Protein AF-A0A484USU5-F1 (afdb_monomer_lite)

Foldseek 3Di:
DDDALQPLLLQLLVCVLVVNPVSNVVSVCSNCVSLVVVLVVCVVVVNDDPVVSVVSNLVVNVVSCVVSVVSNVVVVVVVVVVPPPPDDDDPDDPDDPVVVLVVVLVVLVVVLVVLVVVLVVVVVVVLVVLLVVLLAEAAPDDDPLLVVLLVQLVVLLVQLLVQLLQVQFQVVQDPPLDDRCAAQNLFAVPSNLLSVLSLQLSLLSLRSANVSSVVSSVVSVVSVVVSVVSVLVSCCSSPPPVSVVSPVNYHHHHTDPVRHDHDPDGGGDPVSSVVSNVVSSVSVVSNVSSVVSVVCVVVVVGHHPYHHD

pLDDT: mean 78.17, std 15.42, range [38.09, 97.88]

Sequence (309 aa):
MPRGGYALLCIYFAGRALRSPRLQRTGLFLGLGCGALFSFVRIAQGAHFLSQTLWSGTVLWAVAGLSFLPLVALSSKESDVDNSSSSLHPAGAGRMPAKQAYQALDSGWRRLASVQVLRRQAMWAMGILLVLASLFVGSQASGGMHQAVEMGGMTLIFTAILGRAWCTLYLGGHKGSQLMTQGPYSLSRNPLYVFSVIGAAGIGAQTGSLAVAVFMASLVLAVFARVVNEEEMLLAHAFPGAFDAYRNAVPRFVPRLSGWHSDAEVAVSLPALGRTLRDALPYLLALPVFELIEQLQFAGLLPVLLRLP

Secondary structure (DSSP, 8-state):
----SSTTHHHHHHHHHTT-HHHHHHHHHHHHHHHHHHHHHHHHTTS--HHHHHHHHHHHHHHHHHHHHHHHHHHHTTTSTTTTTS--------SS-HHHHHHHHHHHHHHHHHHHHHHHHHHHHHHHHHHHHHTTEEES--THHHHHHHHHHHHHHHHHHHHHHHHHHHHTTS-SSS---STHHHH-SSHHHHHHHHHHHHHHHTTT-HHHHHHHHHHHHHHHHHHHHHHHHHHHHHSTTHHHHHHHHS-SSS--GGG----SS----HHHHHHHHHHTHHHHHHHHHHHHHHHHHHTTSS---EEE-

Radius of gyration: 22.89 Å; chains: 1; bounding box: 52×46×63 Å

Structure (mmCIF, N/CA/C/O backbone):
data_AF-A0A484USU5-F1
#
_entry.id   AF-A0A484USU5-F1
#
loop_
_atom_site.group_PDB
_atom_site.id
_atom_site.type_symbol
_atom_site.label_atom_id
_atom_site.label_alt_id
_atom_site.label_comp_id
_atom_site.label_asym_id
_atom_site.label_entity_id
_atom_site.label_seq_id
_atom_site.pdbx_PDB_ins_code
_atom_site.Cartn_x
_atom_site.Cartn_y
_atom_site.Cartn_z
_atom_site.occupancy
_atom_site.B_iso_or_equiv
_atom_site.auth_seq_id
_atom_site.auth_comp_id
_atom_site.auth_asym_id
_atom_site.auth_atom_id
_atom_site.pdbx_PDB_model_num
ATOM 1 N N . MET A 1 1 ? 27.914 24.806 -9.720 1.00 45.47 1 MET A N 1
ATOM 2 C CA . MET A 1 1 ? 27.154 25.002 -8.457 1.00 45.47 1 MET A CA 1
ATOM 3 C C . MET A 1 1 ? 26.287 26.239 -8.659 1.00 45.47 1 MET A C 1
ATOM 5 O O . MET A 1 1 ? 26.845 27.196 -9.176 1.00 45.47 1 MET A O 1
ATOM 9 N N . PRO A 1 2 ? 24.952 26.184 -8.456 1.00 38.09 2 PRO A N 1
ATOM 10 C CA . PRO A 1 2 ? 24.324 25.973 -7.145 1.00 38.09 2 PRO A CA 1
ATOM 11 C C . PRO A 1 2 ? 23.215 24.895 -7.150 1.00 38.09 2 PRO A C 1
ATOM 13 O O . PRO A 1 2 ? 22.296 24.915 -7.964 1.00 38.09 2 PRO A O 1
ATOM 16 N N . ARG A 1 3 ? 23.308 23.936 -6.221 1.00 46.47 3 ARG A N 1
ATOM 17 C CA . ARG A 1 3 ? 22.292 22.905 -5.954 1.00 46.47 3 ARG A CA 1
ATOM 18 C C . ARG A 1 3 ? 21.472 23.347 -4.738 1.00 46.47 3 ARG A C 1
ATOM 20 O O . ARG A 1 3 ? 22.055 23.500 -3.672 1.00 46.47 3 ARG A O 1
ATOM 27 N N . GLY A 1 4 ? 20.151 23.484 -4.874 1.00 51.53 4 GLY A N 1
ATOM 28 C CA . GLY A 1 4 ? 19.242 23.300 -3.733 1.00 51.53 4 GLY A CA 1
ATOM 29 C C . GLY A 1 4 ? 18.216 24.400 -3.453 1.00 51.53 4 GLY A C 1
ATOM 30 O O . GLY A 1 4 ? 18.308 25.056 -2.425 1.00 51.53 4 GLY A O 1
ATOM 31 N N . GLY A 1 5 ? 17.152 24.496 -4.261 1.00 54.38 5 GLY A N 1
ATOM 32 C CA . GLY A 1 5 ? 15.902 25.147 -3.816 1.00 54.38 5 GLY A CA 1
ATOM 33 C C . GLY A 1 5 ? 15.206 24.370 -2.684 1.00 54.38 5 GLY A C 1
ATOM 34 O O . GLY A 1 5 ? 14.539 24.949 -1.833 1.00 54.38 5 GLY A O 1
ATOM 35 N N . TYR A 1 6 ? 15.442 23.057 -2.617 1.00 56.81 6 TYR A N 1
ATOM 36 C CA . TYR A 1 6 ? 14.886 22.162 -1.601 1.00 56.81 6 TYR A CA 1
ATOM 37 C C . TYR A 1 6 ? 15.734 22.055 -0.321 1.00 56.81 6 TYR A C 1
ATOM 39 O O . TYR A 1 6 ? 15.287 21.437 0.640 1.00 56.81 6 TYR A O 1
ATOM 47 N N . ALA A 1 7 ? 16.928 22.664 -0.258 1.00 58.12 7 ALA A N 1
ATOM 48 C CA . ALA A 1 7 ? 17.814 22.598 0.917 1.00 58.12 7 ALA A CA 1
ATOM 49 C C . ALA A 1 7 ? 17.147 23.129 2.201 1.00 58.12 7 ALA A C 1
ATOM 51 O O . ALA A 1 7 ? 17.444 22.679 3.306 1.00 58.12 7 ALA A O 1
ATOM 52 N N . LEU A 1 8 ? 16.173 24.027 2.048 1.00 61.22 8 LEU A N 1
ATOM 53 C CA . LEU A 1 8 ? 15.371 24.567 3.143 1.00 61.22 8 LEU A CA 1
ATOM 54 C C . LEU A 1 8 ? 14.434 23.524 3.784 1.00 61.22 8 LEU A C 1
ATOM 56 O O . LEU A 1 8 ? 14.018 23.713 4.924 1.00 61.22 8 LEU A O 1
ATOM 60 N N . LEU A 1 9 ? 14.174 22.377 3.135 1.00 62.50 9 LEU A N 1
ATOM 61 C CA . LEU A 1 9 ? 13.479 21.242 3.760 1.00 62.50 9 LEU A CA 1
ATOM 62 C C . LEU A 1 9 ? 14.263 20.661 4.948 1.00 62.50 9 LEU A C 1
ATOM 64 O O . LEU A 1 9 ? 13.660 20.072 5.842 1.00 62.50 9 LEU A O 1
ATOM 68 N N . CYS A 1 10 ? 15.580 20.878 5.038 1.00 62.25 10 CYS A N 1
ATOM 69 C CA . CYS A 1 10 ? 16.355 20.507 6.224 1.00 62.25 10 CYS A CA 1
ATOM 70 C C . CYS A 1 10 ? 15.886 21.263 7.482 1.00 62.25 10 CYS A C 1
ATOM 72 O O . CYS A 1 10 ? 15.924 20.711 8.581 1.00 62.25 10 CYS A O 1
ATOM 74 N N . ILE A 1 11 ? 15.358 22.485 7.330 1.00 63.75 11 ILE A N 1
ATOM 75 C CA . ILE A 1 11 ? 14.826 23.296 8.438 1.00 63.75 11 ILE A CA 1
ATOM 76 C C . ILE A 1 11 ? 13.542 22.673 9.003 1.00 63.75 11 ILE A C 1
ATOM 78 O O . ILE A 1 11 ? 13.316 22.719 10.211 1.00 63.75 11 ILE A O 1
ATOM 82 N N . TYR A 1 12 ? 12.732 22.013 8.165 1.00 71.31 12 TYR A N 1
ATOM 83 C CA . TYR A 1 12 ? 11.570 21.246 8.628 1.00 71.31 12 TYR A CA 1
ATOM 84 C C . TYR A 1 12 ? 11.983 20.110 9.575 1.00 71.31 12 TYR A C 1
ATOM 86 O O . TYR A 1 12 ? 11.386 19.940 10.642 1.00 71.31 12 TYR A O 1
ATOM 94 N N . PHE A 1 13 ? 13.018 19.346 9.212 1.00 63.50 13 PHE A N 1
ATOM 95 C CA . PHE A 1 13 ? 13.509 18.243 10.041 1.00 63.50 13 PHE A CA 1
ATOM 96 C C . PHE A 1 13 ? 14.226 18.734 11.302 1.00 63.50 13 PHE A C 1
ATOM 98 O O . PHE A 1 13 ? 14.001 18.172 12.373 1.00 63.50 13 PHE A O 1
ATOM 105 N N . ALA A 1 14 ? 14.981 19.832 11.215 1.00 65.56 14 ALA A N 1
ATOM 106 C CA . ALA A 1 14 ? 15.566 20.493 12.379 1.00 65.56 14 ALA A CA 1
ATOM 107 C C . ALA A 1 14 ? 14.487 21.020 13.347 1.00 65.56 14 ALA A C 1
ATOM 109 O O . ALA A 1 14 ? 14.568 20.796 14.552 1.00 65.56 14 ALA A O 1
ATOM 110 N N . GLY A 1 15 ? 13.416 21.637 12.835 1.00 63.03 15 GLY A N 1
ATOM 111 C CA . GLY A 1 15 ? 12.275 22.079 13.645 1.00 63.03 15 GLY A CA 1
ATOM 112 C C . GLY A 1 15 ? 11.528 20.923 14.316 1.00 63.03 15 GLY A C 1
ATOM 113 O O . GLY A 1 15 ? 11.092 21.045 15.461 1.00 63.03 15 GLY A O 1
ATOM 114 N N . ARG A 1 16 ? 11.439 19.774 13.634 1.00 63.38 16 ARG A N 1
ATOM 115 C CA . ARG A 1 16 ? 10.878 18.532 14.182 1.00 63.38 16 ARG A CA 1
ATOM 116 C C . ARG A 1 16 ? 11.766 17.923 15.277 1.00 63.38 16 ARG A C 1
ATOM 118 O O . ARG A 1 16 ? 11.224 17.414 16.254 1.00 63.38 16 ARG A O 1
ATOM 125 N N . ALA A 1 17 ? 13.091 17.999 15.142 1.00 61.75 17 ALA A N 1
ATOM 126 C CA . ALA A 1 17 ? 14.044 17.568 16.167 1.00 61.75 17 ALA A CA 1
ATOM 127 C C . ALA A 1 17 ? 14.022 18.478 17.411 1.00 61.75 17 ALA A C 1
ATOM 129 O O . ALA A 1 17 ? 14.071 17.990 18.534 1.00 61.75 17 ALA A O 1
ATOM 130 N N . LEU A 1 18 ? 13.861 19.790 17.218 1.00 64.69 18 LEU A N 1
ATOM 131 C CA . LEU A 1 18 ? 13.822 20.795 18.289 1.00 64.69 18 LEU A CA 1
ATOM 132 C C . LEU A 1 18 ? 12.427 20.978 18.924 1.00 64.69 18 LEU A C 1
ATOM 134 O O . LEU A 1 18 ? 12.231 21.903 19.708 1.00 64.69 18 LEU A O 1
ATOM 138 N N . ARG A 1 19 ? 11.437 20.140 18.569 1.00 61.25 19 ARG A N 1
ATOM 139 C CA . ARG A 1 19 ? 10.030 20.224 19.026 1.00 61.25 19 ARG A CA 1
ATOM 140 C C . ARG A 1 19 ? 9.396 21.623 18.865 1.00 61.25 19 ARG A C 1
ATOM 142 O O . ARG A 1 19 ? 8.478 21.975 19.601 1.00 61.25 19 ARG A O 1
ATOM 149 N N . SER A 1 20 ? 9.838 22.415 17.882 1.00 64.06 20 SER A N 1
ATOM 150 C CA . SER A 1 20 ? 9.318 23.767 17.635 1.00 64.06 20 SER A CA 1
ATOM 151 C C . SER A 1 20 ? 8.288 23.765 16.495 1.00 64.06 20 SER A C 1
ATOM 153 O O . SER A 1 20 ? 8.662 23.681 15.318 1.00 64.06 20 SER A O 1
ATOM 155 N N . PRO A 1 21 ? 6.979 23.898 16.793 1.00 64.81 21 PRO A N 1
ATOM 156 C CA . PRO A 1 21 ? 5.925 23.818 15.780 1.00 64.81 21 PRO A CA 1
ATOM 157 C C . PRO A 1 21 ? 5.942 25.000 14.804 1.00 64.81 21 PRO A C 1
ATOM 159 O O . PRO A 1 21 ? 5.515 24.857 13.658 1.00 64.81 21 PRO A O 1
ATOM 162 N N . ARG A 1 22 ? 6.459 26.163 15.228 1.00 69.38 22 ARG A N 1
ATOM 163 C CA . ARG A 1 22 ? 6.612 27.335 14.354 1.00 69.38 22 ARG A CA 1
ATOM 164 C C . ARG A 1 22 ? 7.678 27.087 13.291 1.00 69.38 22 ARG A C 1
ATOM 166 O O . ARG A 1 22 ? 7.389 27.284 12.118 1.00 69.38 22 ARG A O 1
ATOM 173 N N . LEU A 1 23 ? 8.843 26.572 13.692 1.00 62.72 23 LEU A N 1
ATOM 174 C CA . LEU A 1 23 ? 9.978 26.313 12.799 1.00 62.72 23 LEU A CA 1
ATOM 175 C C . LEU A 1 23 ? 9.697 25.171 11.810 1.00 62.72 23 LEU A C 1
ATOM 177 O O . LEU A 1 23 ? 10.107 25.216 10.653 1.00 62.72 23 LEU A O 1
ATOM 181 N N . GLN A 1 24 ? 8.932 24.170 12.253 1.00 67.31 24 GLN A N 1
ATOM 182 C CA . GLN A 1 24 ? 8.484 23.075 11.401 1.00 67.31 24 GLN A CA 1
ATOM 183 C C . GLN A 1 24 ? 7.537 23.570 10.297 1.00 67.31 24 GLN A C 1
ATOM 185 O O . GLN A 1 24 ? 7.703 23.218 9.132 1.00 67.31 24 GLN A O 1
ATOM 190 N N . ARG A 1 25 ? 6.550 24.405 10.643 1.00 65.81 25 ARG A N 1
ATOM 191 C CA . ARG A 1 25 ? 5.597 24.938 9.660 1.00 65.81 25 ARG A CA 1
ATOM 192 C C . ARG A 1 25 ? 6.286 25.897 8.691 1.00 65.81 25 ARG A C 1
ATOM 194 O O . ARG A 1 25 ? 6.135 25.724 7.486 1.00 65.81 25 ARG A O 1
ATOM 201 N N . THR A 1 26 ? 7.092 26.841 9.180 1.00 70.94 26 THR A N 1
ATOM 202 C CA . THR A 1 26 ? 7.803 27.785 8.303 1.00 70.94 26 THR A CA 1
ATOM 203 C C . THR A 1 26 ? 8.809 27.087 7.394 1.00 70.94 26 THR A C 1
ATOM 205 O O . THR A 1 26 ? 8.815 27.374 6.203 1.00 70.94 26 THR A O 1
ATOM 208 N N . GLY A 1 27 ? 9.586 26.118 7.893 1.00 67.81 27 GLY A N 1
ATOM 209 C CA . GLY A 1 27 ? 10.536 25.352 7.076 1.00 67.81 27 GLY A CA 1
ATOM 210 C C . GLY A 1 27 ? 9.873 24.516 5.975 1.00 67.81 27 GLY A C 1
ATOM 211 O O . GLY A 1 27 ? 10.405 24.422 4.871 1.00 67.81 27 GLY A O 1
ATOM 212 N N . LEU A 1 28 ? 8.685 23.955 6.237 1.00 75.25 28 LEU A N 1
ATOM 213 C CA . LEU A 1 28 ? 7.925 23.202 5.234 1.00 75.25 28 LEU A CA 1
ATOM 214 C C . LEU A 1 28 ? 7.386 24.112 4.126 1.00 75.25 28 LEU A C 1
ATOM 216 O O . LEU A 1 28 ? 7.572 23.817 2.948 1.00 75.25 28 LEU A O 1
ATOM 220 N N . PHE A 1 29 ? 6.735 25.217 4.504 1.00 75.44 29 PHE A N 1
ATOM 221 C CA . PHE A 1 29 ? 6.139 26.143 3.541 1.00 75.44 29 PHE A CA 1
ATOM 222 C C . PHE A 1 29 ? 7.203 26.881 2.720 1.00 75.44 29 PHE A C 1
ATOM 224 O O . PHE A 1 29 ? 7.055 26.982 1.506 1.00 75.44 29 PHE A O 1
ATOM 231 N N . LEU A 1 30 ? 8.305 27.318 3.340 1.00 71.75 30 LEU A N 1
ATOM 232 C CA . LEU A 1 30 ? 9.432 27.921 2.619 1.00 71.75 30 LEU A CA 1
ATOM 233 C C . LEU A 1 30 ? 10.149 26.905 1.726 1.00 71.75 30 LEU A C 1
ATOM 235 O O . LEU A 1 30 ? 10.447 27.218 0.579 1.00 71.75 30 LEU A O 1
ATOM 239 N N . GLY A 1 31 ? 10.393 25.682 2.206 1.00 67.81 31 GLY A N 1
ATOM 240 C CA . GLY A 1 31 ? 11.080 24.651 1.424 1.00 67.81 31 GLY A CA 1
ATOM 241 C C . GLY A 1 31 ? 10.289 24.191 0.201 1.00 67.81 31 GLY A C 1
ATOM 242 O O . GLY A 1 31 ? 10.851 24.081 -0.888 1.00 67.81 31 GLY A O 1
ATOM 243 N N . LEU A 1 32 ? 8.979 23.973 0.353 1.00 73.19 32 LEU A N 1
ATOM 244 C CA . LEU A 1 32 ? 8.103 23.631 -0.768 1.00 73.19 32 LEU A CA 1
ATOM 245 C C . LEU A 1 32 ? 7.875 24.827 -1.696 1.00 73.19 32 LEU A C 1
ATOM 247 O O . LEU A 1 32 ? 7.933 24.658 -2.909 1.00 73.19 32 LEU A O 1
ATOM 251 N N . GLY A 1 33 ? 7.673 26.029 -1.148 1.00 72.75 33 GLY A N 1
ATOM 252 C CA . GLY A 1 33 ? 7.451 27.248 -1.927 1.00 72.75 33 GLY A CA 1
ATOM 253 C C . GLY A 1 33 ? 8.664 27.641 -2.769 1.00 72.75 33 GLY A C 1
ATOM 254 O O . GLY A 1 33 ? 8.549 27.790 -3.983 1.00 72.75 33 GLY A O 1
ATOM 255 N N . CYS A 1 34 ? 9.849 27.740 -2.160 1.00 69.31 34 CYS A N 1
ATOM 256 C CA . CYS A 1 34 ? 11.086 28.049 -2.880 1.00 69.31 34 CYS A CA 1
ATOM 257 C C . CYS A 1 34 ? 11.486 26.919 -3.839 1.00 69.31 34 CYS A C 1
ATOM 259 O O . CYS A 1 34 ? 11.929 27.197 -4.952 1.00 69.31 34 CYS A O 1
ATOM 261 N N . GLY A 1 35 ? 11.290 25.654 -3.447 1.00 64.56 35 GLY A N 1
ATOM 262 C CA . GLY A 1 35 ? 11.531 24.496 -4.306 1.00 64.56 35 GLY A CA 1
ATOM 263 C C . GLY A 1 35 ? 10.636 24.485 -5.547 1.00 64.56 35 GLY A C 1
ATOM 264 O O . GLY A 1 35 ? 11.137 24.312 -6.656 1.00 64.56 35 GLY A O 1
ATOM 265 N N . ALA A 1 36 ? 9.335 24.739 -5.388 1.00 67.50 36 ALA A N 1
ATOM 266 C CA . ALA A 1 36 ? 8.379 24.814 -6.491 1.00 67.50 36 ALA A CA 1
ATOM 267 C C . ALA A 1 36 ? 8.628 26.031 -7.396 1.00 67.50 36 ALA A C 1
ATOM 269 O O . ALA A 1 36 ? 8.642 25.884 -8.615 1.00 67.50 36 ALA A O 1
ATOM 270 N N . LEU A 1 37 ? 8.899 27.207 -6.819 1.00 69.38 37 LEU A N 1
ATOM 271 C CA . LEU A 1 37 ? 9.186 28.430 -7.573 1.00 69.38 37 LEU A CA 1
ATOM 272 C C . LEU A 1 37 ? 10.464 28.290 -8.413 1.00 69.38 37 LEU A C 1
ATOM 274 O O . LEU A 1 37 ? 10.473 28.619 -9.596 1.00 69.38 37 LEU A O 1
ATOM 278 N N . PHE A 1 38 ? 11.534 27.748 -7.828 1.00 65.06 38 PHE A N 1
ATOM 279 C CA . PHE A 1 38 ? 12.790 27.524 -8.544 1.00 65.06 38 PHE A CA 1
ATOM 280 C C . PHE A 1 38 ? 12.634 26.456 -9.635 1.00 65.06 38 PHE A C 1
ATOM 282 O O . PHE A 1 38 ? 13.153 26.615 -10.739 1.00 65.06 38 PHE A O 1
ATOM 289 N N . SER A 1 39 ? 11.866 25.399 -9.354 1.00 58.16 39 SER A N 1
ATOM 290 C CA . SER A 1 39 ? 11.527 24.358 -10.332 1.00 58.16 39 SER A CA 1
ATOM 291 C C . SER A 1 39 ? 10.752 24.925 -11.518 1.00 58.16 39 SER A C 1
ATOM 293 O O . SER A 1 39 ? 11.103 24.658 -12.662 1.00 58.16 39 SER A O 1
ATOM 295 N N . PHE A 1 40 ? 9.762 25.777 -11.253 1.00 66.00 40 PHE A N 1
ATOM 296 C CA . PHE A 1 40 ? 8.974 26.450 -12.279 1.00 66.00 40 PHE A CA 1
ATOM 297 C C . PHE A 1 40 ? 9.837 27.348 -13.176 1.00 66.00 40 PHE A C 1
ATOM 299 O O . PHE A 1 40 ? 9.760 27.243 -14.396 1.00 66.00 40 PHE A O 1
ATOM 306 N N . VAL A 1 41 ? 10.728 28.161 -12.594 1.00 67.50 41 VAL A N 1
ATOM 307 C CA . VAL A 1 41 ? 11.652 29.023 -13.358 1.00 67.50 41 VAL A CA 1
ATOM 308 C C . VAL A 1 41 ? 12.581 28.199 -14.254 1.00 67.50 41 VAL A C 1
ATOM 310 O O . VAL A 1 41 ? 12.823 28.572 -15.400 1.00 67.50 41 VAL A O 1
ATOM 313 N N . ARG A 1 42 ? 13.079 27.051 -13.777 1.00 58.44 42 ARG A N 1
ATOM 314 C CA . ARG A 1 42 ? 13.970 26.190 -14.573 1.00 58.44 42 ARG A CA 1
ATOM 315 C C . ARG A 1 42 ? 13.245 25.440 -15.692 1.00 58.44 42 ARG A C 1
ATOM 317 O O . ARG A 1 42 ? 13.836 25.239 -16.751 1.00 58.44 42 ARG A O 1
ATOM 324 N N . ILE A 1 43 ? 11.987 25.059 -15.471 1.00 68.00 43 ILE A N 1
ATOM 325 C CA . ILE A 1 43 ? 11.121 24.462 -16.498 1.00 68.00 43 ILE A CA 1
ATOM 326 C C . ILE A 1 43 ? 10.766 25.512 -17.561 1.00 68.00 43 ILE A C 1
ATOM 328 O O . ILE A 1 43 ? 10.868 25.232 -18.751 1.00 68.00 43 ILE A O 1
ATOM 332 N N . ALA A 1 44 ? 10.446 26.745 -17.153 1.00 67.31 44 ALA A N 1
ATOM 333 C CA . ALA A 1 44 ? 10.141 27.854 -18.063 1.00 67.31 44 ALA A CA 1
ATOM 334 C C . ALA A 1 44 ? 11.338 28.271 -18.944 1.00 67.31 44 ALA A C 1
ATOM 336 O O . ALA A 1 44 ? 11.149 28.780 -20.042 1.00 67.31 44 ALA A O 1
ATOM 337 N N . GLN A 1 45 ? 12.569 28.016 -18.491 1.00 65.12 45 GLN A N 1
ATOM 338 C CA . GLN A 1 45 ? 13.801 28.212 -19.268 1.00 65.12 45 GLN A CA 1
ATOM 339 C C . GLN A 1 45 ? 14.123 27.039 -20.216 1.00 65.12 45 GLN A C 1
ATOM 341 O O . GLN A 1 45 ? 15.174 27.049 -20.853 1.00 65.12 45 GLN A O 1
ATOM 346 N N . GLY A 1 46 ? 13.273 26.006 -20.281 1.00 63.53 46 GLY A N 1
ATOM 347 C CA . GLY A 1 46 ? 13.488 24.810 -21.105 1.00 63.53 46 GLY A CA 1
ATOM 348 C C . GLY A 1 46 ? 14.644 23.917 -20.639 1.00 63.53 46 GLY A C 1
ATOM 349 O O . GLY A 1 46 ? 15.056 23.016 -21.362 1.00 63.53 46 GLY A O 1
ATOM 350 N N . ALA A 1 47 ? 15.190 24.158 -19.442 1.00 49.22 47 ALA A N 1
ATOM 351 C CA . ALA A 1 47 ? 16.420 23.519 -18.978 1.00 49.22 47 ALA A CA 1
ATOM 352 C C . ALA A 1 47 ? 16.194 22.173 -18.267 1.00 49.22 47 ALA A C 1
ATOM 354 O O . ALA A 1 47 ? 17.158 21.441 -18.053 1.00 49.22 47 ALA A O 1
ATOM 355 N N . HIS A 1 48 ? 14.958 21.856 -17.861 1.00 55.38 48 HIS A N 1
ATOM 356 C CA . HIS A 1 48 ? 14.630 20.638 -17.114 1.00 55.38 48 HIS A CA 1
ATOM 357 C C . HIS A 1 48 ? 13.181 20.187 -17.334 1.00 55.38 48 HIS A C 1
ATOM 359 O O . HIS A 1 48 ? 12.270 21.011 -17.391 1.00 55.38 48 HIS A O 1
ATOM 365 N N . PHE A 1 49 ? 12.967 18.870 -17.369 1.00 68.06 49 PHE A N 1
ATOM 366 C CA . PHE A 1 49 ? 11.635 18.258 -17.345 1.00 68.06 49 PHE A CA 1
ATOM 367 C C . PHE A 1 49 ? 11.075 18.201 -15.912 1.00 68.06 49 PHE A C 1
ATOM 369 O O . PHE A 1 49 ? 11.830 18.072 -14.943 1.00 68.06 49 PHE A O 1
ATOM 376 N N . LEU A 1 50 ? 9.744 18.245 -15.774 1.00 56.41 50 LEU A N 1
ATOM 377 C CA . LEU A 1 50 ? 9.036 18.191 -14.482 1.00 56.41 50 LEU A CA 1
ATOM 378 C C . LEU A 1 50 ? 9.413 16.949 -13.650 1.00 56.41 50 LEU A C 1
ATOM 380 O O . LEU A 1 50 ? 9.552 17.025 -12.429 1.00 56.41 50 LEU A O 1
ATOM 384 N N . SER A 1 51 ? 9.648 15.816 -14.318 1.00 57.00 51 SER A N 1
ATOM 385 C CA . SER A 1 51 ? 10.083 14.561 -13.694 1.00 57.00 51 SER A CA 1
ATOM 386 C C . SER A 1 51 ? 11.428 14.700 -12.971 1.00 57.00 51 SER A C 1
ATOM 388 O O . SER A 1 51 ? 11.579 14.230 -11.844 1.00 57.00 51 SER A O 1
ATOM 390 N N . GLN A 1 52 ? 12.385 15.427 -13.554 1.00 54.44 52 GLN A N 1
ATOM 391 C CA . GLN A 1 52 ? 13.711 15.642 -12.964 1.00 54.44 52 GLN A CA 1
ATOM 392 C C . GLN A 1 52 ? 13.650 16.522 -11.708 1.00 54.44 52 GLN A C 1
ATOM 394 O O . GLN A 1 52 ? 14.437 16.346 -10.774 1.00 54.44 52 GLN A O 1
ATOM 399 N N . THR A 1 53 ? 12.703 17.460 -11.652 1.00 63.00 53 THR A N 1
ATOM 400 C CA . THR A 1 53 ? 12.533 18.347 -10.494 1.00 63.00 53 THR A CA 1
ATOM 401 C C . THR A 1 53 ? 11.845 17.635 -9.336 1.00 63.00 53 THR A C 1
ATOM 403 O O . THR A 1 53 ? 12.327 17.723 -8.203 1.00 63.00 53 THR A O 1
ATOM 406 N N . LEU A 1 54 ? 10.825 16.823 -9.623 1.00 62.78 54 LEU A N 1
ATOM 407 C CA . LEU A 1 54 ? 10.204 15.933 -8.638 1.00 62.78 54 LEU A CA 1
ATOM 408 C C . LEU A 1 54 ? 11.209 14.913 -8.078 1.00 62.78 54 LEU A C 1
ATOM 410 O O . LEU A 1 54 ? 11.270 14.721 -6.863 1.00 62.78 54 LEU A O 1
ATOM 414 N N . TRP A 1 55 ? 12.065 14.337 -8.930 1.00 57.97 55 TRP A N 1
ATOM 415 C CA . TRP A 1 55 ? 13.129 13.413 -8.519 1.00 57.97 55 TRP A CA 1
ATOM 416 C C . TRP A 1 55 ? 14.110 14.050 -7.527 1.00 57.97 55 TRP A C 1
ATOM 418 O O . TRP A 1 55 ? 14.396 13.483 -6.471 1.00 57.97 55 TRP A O 1
ATOM 428 N N . SER A 1 56 ? 14.562 15.276 -7.808 1.00 63.09 56 SER A N 1
ATOM 429 C CA . SER A 1 56 ? 15.486 15.998 -6.924 1.00 63.09 56 SER A CA 1
ATOM 430 C C . SER A 1 56 ? 14.884 16.319 -5.547 1.00 63.09 56 SER A C 1
ATOM 432 O O . SER A 1 56 ? 15.586 16.245 -4.534 1.00 63.09 56 SER A O 1
ATOM 434 N N . GLY A 1 57 ? 13.580 16.614 -5.492 1.00 63.69 57 GLY A N 1
ATOM 435 C CA . GLY A 1 57 ? 12.850 16.849 -4.247 1.00 63.69 57 GLY A CA 1
ATOM 436 C C . GLY A 1 57 ? 12.697 15.575 -3.413 1.00 63.69 57 GLY A C 1
ATOM 437 O O . GLY A 1 57 ? 12.968 15.593 -2.211 1.00 63.69 57 GLY A O 1
ATOM 438 N N . THR A 1 58 ? 12.338 14.456 -4.049 1.00 66.56 58 THR A N 1
ATOM 439 C CA . THR A 1 58 ? 12.173 13.159 -3.375 1.00 66.56 58 THR A CA 1
ATOM 440 C C . THR A 1 58 ? 13.490 12.646 -2.792 1.00 66.56 58 THR A C 1
ATOM 442 O O . THR A 1 58 ? 13.519 12.223 -1.636 1.00 66.56 58 THR A O 1
ATOM 445 N N . VAL A 1 59 ? 14.596 12.734 -3.541 1.00 68.81 59 VAL A N 1
ATOM 446 C CA . VAL A 1 59 ? 15.925 12.300 -3.070 1.00 68.81 59 VAL A CA 1
ATOM 447 C C . VAL A 1 59 ? 16.370 13.111 -1.853 1.00 68.81 59 VAL A C 1
ATOM 449 O O . VAL A 1 59 ? 16.793 12.538 -0.848 1.00 68.81 59 VAL A O 1
ATOM 452 N N . LEU A 1 60 ? 16.229 14.439 -1.894 1.00 68.31 60 LEU A N 1
ATOM 453 C CA . LEU A 1 60 ? 16.635 15.286 -0.773 1.00 68.31 60 LEU A CA 1
ATOM 454 C C . LEU A 1 60 ? 15.761 15.053 0.468 1.00 68.31 60 LEU A C 1
ATOM 456 O O . LEU A 1 60 ? 16.260 15.066 1.594 1.00 68.31 60 LEU A O 1
ATOM 460 N N . TRP A 1 61 ? 14.469 14.789 0.269 1.00 67.31 61 TRP A N 1
ATOM 461 C CA . TRP A 1 61 ? 13.546 14.469 1.352 1.00 67.31 61 TRP A CA 1
ATOM 462 C C . TRP A 1 61 ? 13.858 13.119 2.010 1.00 67.31 61 TRP A C 1
ATOM 464 O O . TRP A 1 61 ? 13.838 13.022 3.239 1.00 67.31 61 TRP A O 1
ATOM 474 N N . ALA A 1 62 ? 14.207 12.102 1.217 1.00 65.38 62 ALA A N 1
ATOM 475 C CA . ALA A 1 62 ? 14.605 10.786 1.710 1.00 65.38 62 ALA A CA 1
ATOM 476 C C . ALA A 1 62 ? 15.921 10.843 2.501 1.00 65.38 62 ALA A C 1
ATOM 478 O O . ALA A 1 62 ? 15.994 10.308 3.608 1.00 65.38 62 ALA A O 1
ATOM 479 N N . VAL A 1 63 ? 16.932 11.549 1.980 1.00 70.62 63 VAL A N 1
ATOM 480 C CA . VAL A 1 63 ? 18.228 11.725 2.657 1.00 70.62 63 VAL A CA 1
ATOM 481 C C . VAL A 1 63 ? 18.050 12.480 3.976 1.00 70.62 63 VAL A C 1
ATOM 483 O O . VAL A 1 63 ? 18.497 12.002 5.016 1.00 70.62 63 VAL A O 1
ATOM 486 N N . ALA A 1 64 ? 17.321 13.601 3.976 1.00 63.88 64 ALA A N 1
ATOM 487 C CA . ALA A 1 64 ? 17.050 14.350 5.201 1.00 63.88 64 ALA A CA 1
ATOM 488 C C . ALA A 1 64 ? 16.209 13.534 6.207 1.00 63.88 64 ALA A C 1
ATOM 490 O O . ALA A 1 64 ? 16.496 13.533 7.401 1.00 63.88 64 ALA A O 1
ATOM 491 N N . GLY A 1 65 ? 15.212 12.774 5.749 1.00 62.47 65 GLY A N 1
ATOM 492 C CA . GLY A 1 65 ? 14.423 11.893 6.614 1.00 62.47 65 GLY A CA 1
ATOM 493 C C . GLY A 1 65 ? 15.260 10.806 7.298 1.00 62.47 65 GLY A C 1
ATOM 494 O O . GLY A 1 65 ? 15.072 10.550 8.489 1.00 62.47 65 GLY A O 1
ATOM 495 N N . LEU A 1 66 ? 16.212 10.211 6.573 1.00 71.25 66 LEU A N 1
ATOM 496 C CA . LEU A 1 66 ? 17.127 9.187 7.086 1.00 71.25 66 LEU A CA 1
ATOM 497 C C . LEU A 1 66 ? 18.138 9.747 8.091 1.00 71.25 66 LEU A C 1
ATOM 499 O O . LEU A 1 66 ? 18.365 9.125 9.127 1.00 71.25 66 LEU A O 1
ATOM 503 N N . SER A 1 67 ? 18.690 10.937 7.852 1.00 69.31 67 SER A N 1
ATOM 504 C CA . SER A 1 67 ? 19.664 11.551 8.766 1.00 69.31 67 SER A CA 1
ATOM 505 C C . SER A 1 67 ? 19.065 11.949 10.123 1.00 69.31 67 SER A C 1
ATOM 507 O O . SER A 1 67 ? 19.766 11.924 11.131 1.00 69.31 67 SER A O 1
ATOM 509 N N . PHE A 1 68 ? 17.771 12.285 10.178 1.00 58.03 68 PHE A N 1
ATOM 510 C CA . PHE A 1 68 ? 17.097 12.720 11.412 1.00 58.03 68 PHE A CA 1
ATOM 511 C C . PHE A 1 68 ? 16.283 11.615 12.117 1.00 58.03 68 PHE A C 1
ATOM 513 O O . PHE A 1 68 ? 15.806 11.818 13.237 1.00 58.03 68 PHE A O 1
ATOM 520 N N . LEU A 1 69 ? 16.145 10.433 11.505 1.00 66.25 69 LEU A N 1
ATOM 521 C CA . LEU A 1 69 ? 15.483 9.250 12.076 1.00 66.25 69 LEU A CA 1
ATOM 522 C C . LEU A 1 69 ? 16.004 8.829 13.470 1.00 66.25 69 LEU A C 1
ATOM 524 O O . LEU A 1 69 ? 15.164 8.618 14.352 1.00 66.25 69 LEU A O 1
ATOM 528 N N . PRO A 1 70 ? 17.327 8.756 13.734 1.00 56.09 70 PRO A N 1
ATOM 529 C CA . PRO A 1 70 ? 17.828 8.366 15.056 1.00 56.09 70 PRO A CA 1
ATOM 530 C C . PRO A 1 70 ? 17.517 9.404 16.147 1.00 56.09 70 PRO A C 1
ATOM 532 O O . PRO A 1 70 ? 17.250 9.033 17.288 1.00 56.09 70 PRO A O 1
ATOM 535 N N . LEU A 1 71 ? 17.450 10.693 15.798 1.00 52.53 71 LEU A N 1
ATOM 536 C CA . LEU A 1 71 ? 17.146 11.772 16.747 1.00 52.53 71 LEU A CA 1
ATOM 537 C C . LEU A 1 71 ? 15.667 11.786 17.174 1.00 52.53 71 LEU A C 1
ATOM 539 O O . LEU A 1 71 ? 15.339 12.131 18.306 1.00 52.53 71 LEU A O 1
ATOM 543 N N . VAL A 1 72 ? 14.763 11.382 16.278 1.00 56.06 72 VAL A N 1
ATOM 544 C CA . VAL A 1 72 ? 13.318 11.314 16.555 1.00 56.06 72 VAL A CA 1
ATOM 545 C C . VAL A 1 72 ? 12.949 10.035 17.317 1.00 56.06 72 VAL A C 1
ATOM 547 O O . VAL A 1 72 ? 12.043 10.070 18.147 1.00 56.06 72 VAL A O 1
ATOM 550 N N . ALA A 1 73 ? 13.652 8.925 17.071 1.00 55.88 73 ALA A N 1
ATOM 551 C CA . ALA A 1 73 ? 13.378 7.629 17.698 1.00 55.88 73 ALA A CA 1
ATOM 552 C C . ALA A 1 73 ? 13.773 7.562 19.186 1.00 55.88 73 ALA A C 1
ATOM 554 O O . ALA A 1 73 ? 13.131 6.856 19.962 1.00 55.88 73 ALA A O 1
ATOM 555 N N . LEU A 1 74 ? 14.792 8.319 19.605 1.00 51.03 74 LEU A N 1
ATOM 556 C CA . LEU A 1 74 ? 15.202 8.386 21.013 1.00 51.03 74 LEU A CA 1
ATOM 557 C C . LEU A 1 74 ? 14.216 9.194 21.872 1.00 51.03 74 LEU A C 1
ATOM 559 O O . LEU A 1 74 ? 14.039 8.902 23.047 1.00 51.03 74 LEU A O 1
ATOM 563 N N . SER A 1 75 ? 13.502 10.148 21.270 1.00 45.12 75 SER A N 1
ATOM 564 C CA . SER A 1 75 ? 12.592 11.060 21.975 1.00 45.12 75 SER A CA 1
ATOM 565 C C . SER A 1 75 ? 11.205 10.465 22.277 1.00 45.12 75 SER A C 1
ATOM 567 O O . SER A 1 75 ? 10.481 11.004 23.110 1.00 45.12 75 SER A O 1
ATOM 569 N N . SER A 1 76 ? 10.815 9.371 21.606 1.00 45.72 76 SER A N 1
ATOM 570 C CA . SER A 1 76 ? 9.530 8.680 21.824 1.00 45.72 76 SER A CA 1
ATOM 571 C C . SER A 1 76 ? 9.587 7.589 22.893 1.00 45.72 76 SER A C 1
ATOM 573 O O . SER A 1 76 ? 8.549 7.192 23.412 1.00 45.72 76 SER A O 1
ATOM 575 N N . LYS A 1 77 ? 10.786 7.096 23.226 1.00 41.84 77 LYS A N 1
ATOM 576 C CA . LYS A 1 77 ? 10.957 6.007 24.199 1.00 41.84 77 LYS A CA 1
ATOM 577 C C . LYS A 1 77 ? 10.703 6.459 25.643 1.00 41.84 77 LYS A C 1
ATOM 579 O O . LYS A 1 77 ? 10.369 5.637 26.482 1.00 41.84 77 LYS A O 1
ATOM 584 N N . GLU A 1 78 ? 10.815 7.757 25.908 1.00 43.62 78 GLU A N 1
ATOM 585 C CA . GLU A 1 78 ? 10.665 8.342 27.246 1.00 43.62 78 GLU A CA 1
ATOM 586 C C . GLU A 1 78 ? 9.196 8.642 27.600 1.00 43.62 78 GLU A C 1
ATOM 588 O O . GLU A 1 78 ? 8.832 8.645 28.766 1.00 43.62 78 GLU A O 1
ATOM 593 N N . SER A 1 79 ? 8.317 8.801 26.601 1.00 41.44 79 SER A N 1
ATOM 594 C CA . SER A 1 79 ? 6.883 9.071 26.809 1.00 41.44 79 SER A CA 1
ATOM 595 C C . SER A 1 79 ? 6.002 7.823 26.945 1.00 41.44 79 SER A C 1
ATOM 597 O O . SER A 1 79 ? 4.893 7.923 27.461 1.00 41.44 79 SER A O 1
ATOM 599 N N . ASP A 1 80 ? 6.461 6.659 26.469 1.00 42.84 80 ASP A N 1
ATOM 600 C CA . ASP A 1 80 ? 5.688 5.403 26.532 1.00 42.84 80 ASP A CA 1
ATOM 601 C C . ASP A 1 80 ? 5.857 4.654 27.867 1.00 42.84 80 ASP A C 1
ATOM 603 O O . ASP A 1 80 ? 5.012 3.829 28.208 1.00 42.84 80 ASP A O 1
ATOM 607 N N . VAL A 1 81 ? 6.902 4.955 28.649 1.00 45.75 81 VAL A N 1
ATOM 608 C CA . VAL A 1 81 ? 7.143 4.319 29.960 1.00 45.75 81 VAL A CA 1
ATOM 609 C C . VAL A 1 81 ? 6.195 4.861 31.043 1.00 45.75 81 VAL A C 1
ATOM 611 O O . VAL A 1 81 ? 5.796 4.108 31.929 1.00 45.75 81 VAL A O 1
ATOM 614 N N . ASP A 1 82 ? 5.739 6.113 30.928 1.00 41.94 82 ASP A N 1
ATOM 615 C CA . ASP A 1 82 ? 4.826 6.734 31.904 1.00 41.94 82 ASP A CA 1
ATOM 616 C C . ASP A 1 82 ? 3.338 6.388 31.691 1.00 41.94 82 ASP A C 1
ATOM 618 O O . ASP A 1 82 ? 2.534 6.519 32.612 1.00 41.94 82 ASP A O 1
ATOM 622 N N . ASN A 1 83 ? 2.937 5.924 30.500 1.00 41.00 83 ASN A N 1
ATOM 623 C CA . ASN A 1 83 ? 1.519 5.743 30.147 1.00 41.00 83 ASN A CA 1
ATOM 624 C C . ASN A 1 83 ? 1.021 4.284 30.254 1.00 41.00 83 ASN A C 1
ATOM 626 O O . ASN A 1 83 ? -0.181 4.024 30.186 1.00 41.00 83 ASN A O 1
ATOM 630 N N . SER A 1 84 ? 1.920 3.309 30.432 1.00 41.69 84 SER A N 1
ATOM 631 C CA . SER A 1 84 ? 1.567 1.881 30.515 1.00 41.69 84 SER A CA 1
ATOM 632 C C . SER A 1 84 ? 1.059 1.420 31.889 1.00 41.69 84 SER A C 1
ATOM 634 O O . SER A 1 84 ? 0.628 0.278 32.024 1.00 41.69 84 SER A O 1
ATOM 636 N N . SER A 1 85 ? 1.095 2.274 32.915 1.00 41.66 85 SER A N 1
ATOM 637 C CA . SER A 1 85 ? 0.761 1.910 34.301 1.00 41.66 85 SER A CA 1
ATOM 638 C C . SER A 1 85 ? -0.700 2.164 34.709 1.00 41.66 85 SER A C 1
ATOM 640 O O . SER A 1 85 ? -1.086 1.752 35.800 1.00 41.66 85 SER A O 1
ATOM 642 N N . SER A 1 86 ? -1.540 2.796 33.873 1.00 41.31 86 SER A N 1
ATOM 643 C CA . SER A 1 86 ? -2.810 3.388 34.346 1.00 41.31 86 SER A CA 1
ATOM 644 C C . SER A 1 86 ? -4.125 2.907 33.701 1.00 41.31 86 SER A C 1
ATOM 646 O O . SER A 1 86 ? -5.176 3.419 34.079 1.00 41.31 86 SER A O 1
ATOM 648 N N . SER A 1 87 ? -4.150 1.948 32.760 1.00 42.41 87 SER A N 1
ATOM 649 C CA . SER A 1 87 ? -5.373 1.731 31.947 1.00 42.41 87 SER A CA 1
ATOM 650 C C . SER A 1 87 ? -5.785 0.288 31.601 1.00 42.41 87 SER A C 1
ATOM 652 O O . SER A 1 87 ? -6.194 0.021 30.473 1.00 42.41 87 SER A O 1
ATOM 654 N N . LEU A 1 88 ? -5.805 -0.647 32.563 1.00 41.91 88 LEU A N 1
ATOM 655 C CA . LEU A 1 88 ? -6.531 -1.920 32.383 1.00 41.91 88 LEU A CA 1
ATOM 656 C C . LEU A 1 88 ? -7.404 -2.300 33.594 1.00 41.91 88 LEU A C 1
ATOM 658 O O . LEU A 1 88 ? -6.983 -3.043 34.475 1.00 41.91 88 LEU A O 1
ATOM 662 N N . HIS A 1 89 ? -8.668 -1.866 33.574 1.00 40.06 89 HIS A N 1
ATOM 663 C CA . HIS A 1 89 ? -9.766 -2.537 34.280 1.00 40.06 89 HIS A CA 1
ATOM 664 C C . HIS A 1 89 ? -10.770 -3.068 33.243 1.00 40.06 89 HIS A C 1
ATOM 666 O O . HIS A 1 89 ? -11.365 -2.265 32.522 1.00 40.06 89 HIS A O 1
ATOM 672 N N . PRO A 1 90 ? -10.980 -4.393 33.131 1.00 44.84 90 PRO A N 1
ATOM 673 C CA . PRO A 1 90 ? -11.985 -4.945 32.236 1.00 44.84 90 PRO A CA 1
ATOM 674 C C . PRO A 1 90 ? -13.365 -4.896 32.904 1.00 44.84 90 PRO A C 1
ATOM 676 O O . PRO A 1 90 ? -13.600 -5.527 33.935 1.00 44.84 90 PRO A O 1
ATOM 679 N N . ALA A 1 91 ? -14.287 -4.151 32.298 1.00 45.03 91 ALA A N 1
ATOM 680 C CA . ALA A 1 91 ? -15.705 -4.222 32.617 1.00 45.03 91 ALA A CA 1
ATOM 681 C C . ALA A 1 91 ? -16.310 -5.487 31.979 1.00 45.03 91 ALA A C 1
ATOM 683 O O . ALA A 1 91 ? -16.221 -5.673 30.770 1.00 45.03 91 ALA A O 1
ATOM 684 N N . GLY A 1 92 ? -16.939 -6.336 32.799 1.00 52.38 92 GLY A N 1
ATOM 685 C CA . GLY A 1 92 ? -17.871 -7.373 32.341 1.00 52.38 92 GLY A CA 1
ATOM 686 C C . GLY A 1 92 ? -17.256 -8.702 31.887 1.00 52.38 92 GLY A C 1
ATOM 687 O O . GLY A 1 92 ? -17.355 -9.060 30.720 1.00 52.38 92 GLY A O 1
ATOM 688 N N . ALA A 1 93 ? -16.704 -9.492 32.815 1.00 47.97 93 ALA A N 1
ATOM 689 C CA . ALA A 1 93 ? -16.351 -10.895 32.569 1.00 47.97 93 ALA A CA 1
ATOM 690 C C . ALA A 1 93 ? -17.360 -11.835 33.253 1.00 47.97 93 ALA A C 1
ATOM 692 O O . ALA A 1 93 ? -17.188 -12.246 34.399 1.00 47.97 93 ALA A O 1
ATOM 693 N N . GLY A 1 94 ? -18.434 -12.174 32.541 1.00 46.75 94 GLY A N 1
ATOM 694 C CA . GLY A 1 94 ? -19.326 -13.268 32.915 1.00 46.75 94 GLY A CA 1
ATOM 695 C C . GLY A 1 94 ? -18.787 -14.608 32.404 1.00 46.75 94 GLY A C 1
ATOM 696 O O . GLY A 1 94 ? -18.668 -14.795 31.199 1.00 46.75 94 GLY A O 1
ATOM 697 N N . ARG A 1 95 ? -18.534 -15.542 33.335 1.00 51.75 95 ARG A N 1
ATOM 698 C CA . ARG A 1 95 ? -18.310 -17.004 33.173 1.00 51.75 95 ARG A CA 1
ATOM 699 C C . ARG A 1 95 ? -16.918 -17.572 32.838 1.00 51.75 95 ARG A C 1
ATOM 701 O O . ARG A 1 95 ? -16.792 -18.792 32.847 1.00 51.75 95 ARG A O 1
ATOM 708 N N . MET A 1 96 ? -15.855 -16.779 32.706 1.00 50.84 96 MET A N 1
ATOM 709 C CA . MET A 1 96 ? -14.470 -17.284 32.835 1.00 50.84 96 MET A CA 1
ATOM 710 C C . MET A 1 96 ? -13.781 -16.618 34.029 1.00 50.84 96 MET A C 1
ATOM 712 O O . MET A 1 96 ? -14.011 -15.426 34.247 1.00 50.84 96 MET A O 1
ATOM 716 N N . PRO A 1 97 ? -12.937 -17.322 34.813 1.00 61.09 97 PRO A N 1
ATOM 717 C CA . PRO A 1 97 ? -12.167 -16.661 35.860 1.00 61.09 97 PRO A CA 1
ATOM 718 C C . PRO A 1 97 ? -11.314 -15.574 35.197 1.00 61.09 97 PRO A C 1
ATOM 720 O O . PRO A 1 97 ? -10.496 -15.872 34.328 1.00 61.09 97 PRO A O 1
ATOM 723 N N . ALA A 1 98 ? -11.530 -14.310 35.579 1.00 67.00 98 ALA A N 1
ATOM 724 C CA . ALA A 1 98 ? -11.021 -13.118 34.884 1.00 67.00 98 ALA A CA 1
ATOM 725 C C . ALA A 1 98 ? -9.512 -13.170 34.562 1.00 67.00 98 ALA A C 1
ATOM 727 O O . ALA A 1 98 ? -9.059 -12.641 33.549 1.00 67.00 98 ALA A O 1
ATOM 728 N N . LYS A 1 99 ? -8.740 -13.886 35.387 1.00 72.50 99 LYS A N 1
ATOM 729 C CA . LYS A 1 99 ? -7.310 -14.145 35.194 1.00 72.50 99 LYS A CA 1
ATOM 730 C C . LYS A 1 99 ? -6.997 -14.955 33.925 1.00 72.50 99 LYS A C 1
ATOM 732 O O . LYS A 1 99 ? -6.042 -14.625 33.232 1.00 72.50 99 LYS A O 1
ATOM 737 N N . GLN A 1 100 ? -7.789 -15.979 33.600 1.00 72.19 100 GLN A N 1
ATOM 738 C CA . GLN A 1 100 ? -7.598 -16.800 32.395 1.00 72.19 100 GLN A CA 1
ATOM 739 C C . GLN A 1 100 ? -7.944 -16.021 31.121 1.00 72.19 100 GLN A C 1
ATOM 741 O O . GLN A 1 100 ? -7.198 -16.089 30.148 1.00 72.19 100 GLN A O 1
ATOM 746 N N . ALA A 1 101 ? -9.020 -15.227 31.146 1.00 69.69 101 ALA A N 1
ATOM 747 C CA . ALA A 1 101 ? -9.394 -14.363 30.025 1.00 69.69 101 ALA A CA 1
ATOM 748 C C . ALA A 1 101 ? -8.304 -13.315 29.734 1.00 69.69 101 ALA A C 1
ATOM 750 O O . ALA A 1 101 ? -7.903 -13.133 28.585 1.00 69.69 101 ALA A O 1
ATOM 751 N N . TYR A 1 102 ? -7.750 -12.694 30.781 1.00 75.38 102 TYR A N 1
ATOM 752 C CA . TYR A 1 102 ? -6.625 -11.768 30.653 1.00 75.38 102 TYR A CA 1
ATOM 753 C C . TYR A 1 102 ? -5.373 -12.443 30.069 1.00 75.38 102 TYR A C 1
ATOM 755 O O . TYR A 1 102 ? -4.764 -11.922 29.138 1.00 75.38 102 TYR A O 1
ATOM 763 N N . GLN A 1 103 ? -5.004 -13.626 30.573 1.00 77.88 103 GLN A N 1
ATOM 764 C CA . GLN A 1 103 ? -3.851 -14.386 30.074 1.00 77.88 103 GLN A CA 1
ATOM 765 C C . GLN A 1 103 ? -4.017 -14.812 28.609 1.00 77.88 103 GLN A C 1
ATOM 767 O O . GLN A 1 103 ? -3.054 -14.756 27.839 1.00 77.88 103 GLN A O 1
ATOM 772 N N . ALA A 1 104 ? -5.229 -15.205 28.207 1.00 76.50 104 ALA A N 1
ATOM 773 C CA . ALA A 1 104 ? -5.543 -15.539 26.823 1.00 76.50 104 ALA A CA 1
ATOM 774 C C . ALA A 1 104 ? -5.349 -14.323 25.904 1.00 76.50 104 ALA A C 1
ATOM 776 O O . ALA A 1 104 ? -4.630 -14.434 24.907 1.00 76.50 104 ALA A O 1
ATOM 777 N N . LEU A 1 105 ? -5.887 -13.157 26.281 1.00 80.12 105 LEU A N 1
ATOM 778 C CA . LEU A 1 105 ? -5.718 -11.906 25.536 1.00 80.12 105 LEU A CA 1
ATOM 779 C C . LEU A 1 105 ? -4.247 -11.481 25.454 1.00 80.12 105 LEU A C 1
ATOM 781 O O . LEU A 1 105 ? -3.764 -11.202 24.362 1.00 80.12 105 LEU A O 1
ATOM 785 N N . ASP A 1 106 ? -3.507 -11.500 26.564 1.00 82.88 106 ASP A N 1
ATOM 786 C CA . ASP A 1 106 ? -2.076 -11.156 26.609 1.00 82.88 106 ASP A CA 1
ATOM 787 C C . ASP A 1 106 ? -1.236 -12.081 25.705 1.00 82.88 106 ASP A C 1
ATOM 789 O O . ASP A 1 106 ? -0.396 -11.639 24.917 1.00 82.88 106 ASP A O 1
ATOM 793 N N . SER A 1 107 ? -1.516 -13.389 25.728 1.00 79.62 107 SER A N 1
ATOM 794 C CA . SER A 1 107 ? -0.881 -14.344 24.810 1.00 79.62 107 SER A CA 1
ATOM 795 C C . SER A 1 107 ? -1.235 -14.087 23.337 1.00 79.62 107 SER A C 1
ATOM 797 O O . SER A 1 107 ? -0.403 -14.321 22.457 1.00 79.62 107 SER A O 1
ATOM 799 N N . GLY A 1 108 ? -2.453 -13.610 23.062 1.00 79.62 108 GLY A N 1
ATOM 800 C CA . GLY A 1 108 ? -2.913 -13.219 21.731 1.00 79.62 108 GLY A CA 1
ATOM 801 C C . GLY A 1 108 ? -2.196 -11.968 21.232 1.00 79.62 108 GLY A C 1
ATOM 802 O O . GLY A 1 108 ? -1.650 -11.975 20.133 1.00 79.62 108 GLY A O 1
ATOM 803 N N . TRP A 1 109 ? -2.102 -10.927 22.063 1.00 83.69 109 TRP A N 1
ATOM 804 C CA . TRP A 1 109 ? -1.383 -9.692 21.742 1.00 83.69 109 TRP A CA 1
ATOM 805 C C . TRP A 1 109 ? 0.097 -9.939 21.456 1.00 83.69 109 TRP A C 1
ATOM 807 O O . TRP A 1 109 ? 0.624 -9.403 20.482 1.00 83.69 109 TRP A O 1
ATOM 817 N N . ARG A 1 110 ? 0.762 -10.794 22.246 1.00 80.19 110 ARG A N 1
ATOM 818 C CA . ARG A 1 110 ? 2.158 -11.183 21.986 1.00 80.19 110 ARG A CA 1
ATOM 819 C C . ARG A 1 110 ? 2.320 -11.873 20.633 1.00 80.19 110 ARG A C 1
ATOM 821 O O . ARG A 1 110 ? 3.198 -11.488 19.864 1.00 80.19 110 ARG A O 1
ATOM 828 N N . ARG A 1 111 ? 1.453 -12.841 20.313 1.00 77.56 111 ARG A N 1
ATOM 829 C CA . ARG A 1 111 ? 1.451 -13.520 19.004 1.00 77.56 111 ARG A CA 1
ATOM 830 C C . ARG A 1 111 ? 1.223 -12.539 17.861 1.00 77.56 111 ARG A C 1
ATOM 832 O O . ARG A 1 111 ? 1.994 -12.532 16.903 1.00 77.56 111 ARG A O 1
ATOM 839 N N . LEU A 1 112 ? 0.226 -11.668 17.996 1.00 82.69 112 LEU A N 1
ATOM 840 C CA . LEU A 1 112 ? -0.082 -10.654 16.999 1.00 82.69 112 LEU A CA 1
ATOM 841 C C . LEU A 1 112 ? 1.100 -9.701 16.779 1.00 82.69 112 LEU A C 1
ATOM 843 O O . LEU A 1 112 ? 1.464 -9.438 15.636 1.00 82.69 112 LEU A O 1
ATOM 847 N N . ALA A 1 113 ? 1.746 -9.233 17.848 1.00 80.81 113 ALA A N 1
ATOM 848 C CA . ALA A 1 113 ? 2.923 -8.374 17.753 1.00 80.81 113 ALA A CA 1
ATOM 849 C C . ALA A 1 113 ? 4.069 -9.061 16.987 1.00 80.81 113 ALA A C 1
ATOM 851 O O . ALA A 1 113 ? 4.635 -8.468 16.065 1.00 80.81 113 ALA A O 1
ATOM 852 N N . SER A 1 114 ? 4.368 -10.328 17.298 1.00 75.06 114 SER A N 1
ATOM 853 C CA . SER A 1 114 ? 5.378 -11.113 16.574 1.00 75.06 114 SER A CA 1
ATOM 854 C C . SER A 1 114 ? 5.037 -11.261 15.088 1.00 75.06 114 SER A C 1
ATOM 856 O O . SER A 1 114 ? 5.886 -11.023 14.226 1.00 75.06 114 SER A O 1
ATOM 858 N N . VAL A 1 115 ? 3.781 -11.582 14.772 1.00 78.88 115 VAL A N 1
ATOM 859 C CA . VAL A 1 115 ? 3.298 -11.739 13.392 1.00 78.88 115 VAL A CA 1
ATOM 860 C C . VAL A 1 115 ? 3.327 -10.408 12.632 1.00 78.88 115 VAL A C 1
ATOM 862 O O . VAL A 1 115 ? 3.689 -10.377 11.455 1.00 78.88 115 VAL A O 1
ATOM 865 N N . GLN A 1 116 ? 3.029 -9.286 13.288 1.00 82.19 116 GLN A N 1
ATOM 866 C CA . GLN A 1 116 ? 3.099 -7.956 12.679 1.00 82.19 116 GLN A CA 1
ATOM 867 C C . GLN A 1 116 ? 4.538 -7.509 12.381 1.00 82.19 116 GLN A C 1
ATOM 869 O O . GLN A 1 116 ? 4.768 -6.858 11.354 1.00 82.19 116 GLN A O 1
ATOM 874 N N . VAL A 1 117 ? 5.506 -7.861 13.236 1.00 77.44 117 VAL A N 1
ATOM 875 C CA . VAL A 1 117 ? 6.937 -7.626 12.976 1.00 77.44 117 VAL A CA 1
ATOM 876 C C . VAL A 1 117 ? 7.404 -8.472 11.797 1.00 77.44 117 VAL A C 1
ATOM 878 O O . VAL A 1 117 ? 7.961 -7.920 10.846 1.00 77.44 117 VAL A O 1
ATOM 881 N N . LEU A 1 118 ? 7.102 -9.775 11.808 1.00 74.44 118 LEU A N 1
ATOM 882 C CA . LEU A 1 118 ? 7.466 -10.692 10.728 1.00 74.44 118 LEU A CA 1
ATOM 883 C C . LEU A 1 118 ? 6.863 -10.250 9.392 1.00 74.44 118 LEU A C 1
ATOM 885 O O . LEU A 1 118 ? 7.561 -10.198 8.386 1.00 74.44 118 LEU A O 1
ATOM 889 N N . ARG A 1 119 ? 5.588 -9.845 9.385 1.00 84.56 119 ARG A N 1
ATOM 890 C CA . ARG A 1 119 ? 4.919 -9.258 8.215 1.00 84.56 119 ARG A CA 1
ATOM 891 C C . ARG A 1 119 ? 5.698 -8.066 7.676 1.00 84.56 119 ARG A C 1
ATOM 893 O O . ARG A 1 119 ? 5.948 -7.991 6.479 1.00 84.56 119 ARG A O 1
ATOM 900 N N . ARG A 1 120 ? 6.064 -7.113 8.538 1.00 83.75 120 ARG A N 1
ATOM 901 C CA . ARG A 1 120 ? 6.789 -5.906 8.116 1.00 83.75 120 ARG A CA 1
ATOM 902 C C . ARG A 1 120 ? 8.141 -6.269 7.504 1.00 83.75 120 ARG A C 1
ATOM 904 O O . ARG A 1 120 ? 8.475 -5.740 6.450 1.00 83.75 120 ARG A O 1
ATOM 911 N N . GLN A 1 121 ? 8.880 -7.180 8.133 1.00 79.19 121 GLN A N 1
ATOM 912 C CA . GLN A 1 121 ? 10.161 -7.673 7.625 1.00 79.19 121 GLN A CA 1
ATOM 913 C C . GLN A 1 121 ? 10.001 -8.405 6.288 1.00 79.19 121 GLN A C 1
ATOM 915 O O . GLN A 1 121 ? 10.746 -8.117 5.359 1.00 79.19 121 GLN A O 1
ATOM 920 N N . ALA A 1 122 ? 8.996 -9.273 6.153 1.00 80.38 122 ALA A N 1
ATOM 921 C CA . ALA A 1 122 ? 8.701 -9.988 4.914 1.00 80.38 122 ALA A CA 1
ATOM 922 C C . ALA A 1 122 ? 8.373 -9.028 3.759 1.00 80.38 122 ALA A C 1
ATOM 924 O O . ALA A 1 122 ? 8.872 -9.210 2.653 1.00 80.38 122 ALA A O 1
ATOM 925 N N . MET A 1 123 ? 7.594 -7.972 4.018 1.00 86.00 123 MET A N 1
ATOM 926 C CA . MET A 1 123 ? 7.290 -6.943 3.015 1.00 86.00 123 MET A CA 1
ATOM 927 C C . MET A 1 123 ? 8.549 -6.197 2.556 1.00 86.00 123 MET A C 1
ATOM 929 O O . MET A 1 123 ? 8.732 -5.997 1.357 1.00 86.00 123 MET A O 1
ATOM 933 N N . TRP A 1 124 ? 9.431 -5.814 3.487 1.00 88.00 124 TRP A N 1
ATOM 934 C CA . TRP A 1 124 ? 10.711 -5.183 3.144 1.00 88.00 124 TRP A CA 1
ATOM 935 C C . TRP A 1 124 ? 11.623 -6.126 2.360 1.00 88.00 124 TRP A C 1
ATOM 937 O O . TRP A 1 124 ? 12.156 -5.729 1.329 1.00 88.00 124 TRP A O 1
ATOM 947 N N . ALA A 1 125 ? 11.765 -7.373 2.812 1.00 82.88 125 ALA A N 1
ATOM 948 C CA . ALA A 1 125 ? 12.581 -8.380 2.144 1.00 82.88 125 ALA A CA 1
ATOM 949 C C . ALA A 1 125 ? 12.097 -8.633 0.712 1.00 82.88 125 ALA A C 1
ATOM 951 O O . ALA A 1 125 ? 12.904 -8.665 -0.208 1.00 82.88 125 ALA A O 1
ATOM 952 N N . MET A 1 126 ? 10.783 -8.740 0.512 1.00 86.06 126 MET A N 1
ATOM 953 C CA . MET A 1 126 ? 10.193 -8.924 -0.809 1.00 86.06 126 MET A CA 1
ATOM 954 C C . MET A 1 126 ? 10.396 -7.706 -1.716 1.00 86.06 126 MET A C 1
ATOM 956 O O . MET A 1 126 ? 10.734 -7.880 -2.881 1.00 86.06 126 MET A O 1
ATOM 960 N N . GLY A 1 127 ? 10.243 -6.482 -1.197 1.00 89.25 127 GLY A N 1
ATOM 961 C CA . GLY A 1 127 ? 10.523 -5.264 -1.963 1.00 89.25 127 GLY A CA 1
ATOM 962 C C . GLY A 1 127 ? 11.992 -5.164 -2.385 1.00 89.25 127 GLY A C 1
ATOM 963 O O . GLY A 1 127 ? 12.281 -4.875 -3.542 1.00 89.25 127 GLY A O 1
ATOM 964 N N . ILE A 1 128 ? 12.922 -5.468 -1.474 1.00 90.50 128 ILE A N 1
ATOM 965 C CA . ILE A 1 128 ? 14.362 -5.506 -1.770 1.00 90.50 128 ILE A CA 1
ATOM 966 C C . ILE A 1 128 ? 14.669 -6.593 -2.801 1.00 90.50 128 ILE A C 1
ATOM 968 O O . ILE A 1 128 ? 15.362 -6.327 -3.777 1.00 90.50 128 ILE A O 1
ATOM 972 N N . LEU A 1 129 ? 14.133 -7.802 -2.614 1.00 89.06 129 LEU A N 1
ATOM 973 C CA . LEU A 1 129 ? 14.329 -8.913 -3.540 1.00 89.06 129 LEU A CA 1
ATOM 974 C C . LEU A 1 129 ? 13.805 -8.575 -4.936 1.00 89.06 129 LEU A C 1
ATOM 976 O O . LEU A 1 129 ? 14.481 -8.869 -5.915 1.00 89.06 129 LEU A O 1
ATOM 980 N N . LEU A 1 130 ? 12.642 -7.926 -5.029 1.00 92.69 130 LEU A N 1
ATOM 981 C CA . LEU A 1 130 ? 12.078 -7.479 -6.298 1.00 92.69 130 LEU A CA 1
ATOM 982 C C . LEU A 1 130 ? 13.008 -6.484 -7.001 1.00 92.69 130 LEU A C 1
ATOM 984 O O . LEU A 1 130 ? 13.289 -6.654 -8.185 1.00 92.69 130 LEU A O 1
ATOM 988 N N . VAL A 1 131 ? 13.520 -5.483 -6.279 1.00 91.94 131 VAL A N 1
ATOM 989 C CA . VAL A 1 131 ? 14.478 -4.506 -6.824 1.00 91.94 131 VAL A CA 1
ATOM 990 C C . VAL A 1 131 ? 15.751 -5.205 -7.303 1.00 91.94 131 VAL A C 1
ATOM 992 O O . VAL A 1 131 ? 16.167 -4.987 -8.435 1.00 91.94 131 VAL A O 1
ATOM 995 N N . LEU A 1 132 ? 16.336 -6.087 -6.486 1.00 91.69 132 LEU A N 1
ATOM 996 C CA . LEU A 1 132 ? 17.554 -6.825 -6.837 1.00 91.69 132 LEU A CA 1
ATOM 997 C C . LEU A 1 132 ? 17.355 -7.742 -8.046 1.00 91.69 132 LEU A C 1
ATOM 999 O O . LEU A 1 132 ? 18.209 -7.781 -8.927 1.00 91.69 132 LEU A O 1
ATOM 1003 N N . ALA A 1 133 ? 16.232 -8.459 -8.108 1.00 89.00 133 ALA A N 1
ATOM 1004 C CA . ALA A 1 133 ? 15.891 -9.298 -9.250 1.00 89.00 133 ALA A CA 1
ATOM 1005 C C . ALA A 1 133 ? 15.730 -8.454 -10.522 1.00 89.00 133 ALA A C 1
ATOM 1007 O O . ALA A 1 133 ? 16.245 -8.819 -11.575 1.00 89.00 133 ALA A O 1
ATOM 1008 N N . SER A 1 134 ? 15.090 -7.290 -10.408 1.00 89.44 134 SER A N 1
ATOM 1009 C CA . SER A 1 134 ? 14.840 -6.397 -11.545 1.00 89.44 134 SER A CA 1
ATOM 1010 C C . SER A 1 134 ? 16.112 -5.769 -12.112 1.00 89.44 134 SER A C 1
ATOM 1012 O O . SER A 1 134 ? 16.097 -5.331 -13.251 1.00 89.44 134 SER A O 1
ATOM 1014 N N . LEU A 1 135 ? 17.243 -5.786 -11.395 1.00 89.19 135 LEU A N 1
ATOM 1015 C CA . LEU A 1 135 ? 18.533 -5.370 -11.967 1.00 89.19 135 LEU A CA 1
ATOM 1016 C C . LEU A 1 135 ? 18.968 -6.253 -13.146 1.00 89.19 135 LEU A C 1
ATOM 1018 O O . LEU A 1 135 ? 19.676 -5.773 -14.026 1.00 89.19 135 LEU A O 1
ATOM 1022 N N . PHE A 1 136 ? 18.531 -7.516 -13.172 1.00 88.88 136 PHE A N 1
ATOM 1023 C CA . PHE A 1 136 ? 18.936 -8.517 -14.166 1.00 88.88 136 PHE A CA 1
ATOM 1024 C C . PHE A 1 136 ? 17.766 -9.087 -14.979 1.00 88.88 136 PHE A C 1
ATOM 1026 O O . PHE A 1 136 ? 17.977 -9.886 -15.893 1.00 88.88 136 PHE A O 1
ATOM 1033 N N . VAL A 1 137 ? 16.534 -8.707 -14.643 1.00 86.56 137 VAL A N 1
ATOM 1034 C CA . VAL A 1 137 ? 15.305 -9.185 -15.280 1.00 86.56 137 VAL A CA 1
ATOM 1035 C C . VAL A 1 137 ? 14.583 -7.999 -15.913 1.00 86.56 137 VAL A C 1
ATOM 1037 O O . VAL A 1 137 ? 14.350 -6.997 -15.245 1.00 86.56 137 VAL A O 1
ATOM 1040 N N . GLY A 1 138 ? 14.231 -8.118 -17.192 1.00 83.56 138 GLY A N 1
ATOM 1041 C CA . GLY A 1 138 ? 13.456 -7.117 -17.931 1.00 83.56 138 GLY A CA 1
ATOM 1042 C C . GL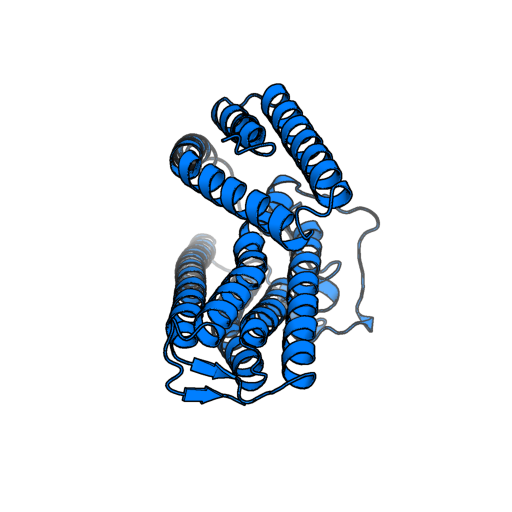Y A 1 138 ? 12.047 -7.606 -18.274 1.00 83.56 138 GLY A C 1
ATOM 1043 O O . GLY A 1 138 ? 11.709 -8.774 -18.071 1.00 83.56 138 GLY A O 1
ATOM 1044 N N . SER A 1 139 ? 11.223 -6.734 -18.850 1.00 83.75 139 SER A N 1
ATOM 1045 C CA . SER A 1 139 ? 9.913 -7.117 -19.391 1.00 83.75 139 SER A CA 1
ATOM 1046 C C . SER A 1 139 ? 10.015 -7.597 -20.850 1.00 83.75 139 SER A C 1
ATOM 1048 O O . SER A 1 139 ? 10.846 -7.126 -21.631 1.00 83.75 139 SER A O 1
ATOM 1050 N N . GLN A 1 140 ? 9.181 -8.570 -21.229 1.00 82.31 140 GLN A N 1
ATOM 1051 C CA . GLN A 1 140 ? 8.940 -8.960 -22.624 1.00 82.31 140 GLN A CA 1
ATOM 1052 C C . GLN A 1 140 ? 7.939 -8.029 -23.312 1.00 82.31 140 GLN A C 1
ATOM 1054 O O . GLN A 1 140 ? 7.955 -7.929 -24.541 1.00 82.31 140 GLN A O 1
ATOM 1059 N N . ALA A 1 141 ? 7.080 -7.351 -22.543 1.00 79.38 141 ALA A N 1
ATOM 1060 C CA . ALA A 1 141 ? 6.164 -6.363 -23.085 1.00 79.38 141 ALA A CA 1
ATOM 1061 C C . ALA A 1 141 ? 6.975 -5.235 -23.737 1.00 79.38 141 ALA A C 1
ATOM 1063 O O . ALA A 1 141 ? 7.922 -4.714 -23.151 1.00 79.38 141 ALA A O 1
ATOM 1064 N N . SER A 1 142 ? 6.611 -4.872 -24.964 1.00 75.81 142 SER A N 1
ATOM 1065 C CA . SER A 1 142 ? 7.289 -3.829 -25.735 1.00 75.81 142 SER A CA 1
ATOM 1066 C C . SER A 1 142 ? 6.318 -2.716 -26.125 1.00 75.81 142 SER A C 1
ATOM 1068 O O . SER A 1 142 ? 5.106 -2.931 -26.238 1.00 75.81 142 SER A O 1
ATOM 1070 N N . GLY A 1 143 ? 6.857 -1.509 -26.313 1.00 81.00 143 GLY A N 1
ATOM 1071 C CA . GLY A 1 143 ? 6.100 -0.343 -26.767 1.00 81.00 143 GLY A CA 1
ATOM 1072 C C . GLY A 1 143 ? 4.946 0.023 -25.830 1.00 81.00 143 GLY A C 1
ATOM 1073 O O . GLY A 1 143 ? 5.123 0.147 -24.621 1.00 81.00 143 GLY A O 1
ATOM 1074 N N . GLY A 1 144 ? 3.746 0.189 -26.391 1.00 84.56 144 GLY A N 1
ATOM 1075 C CA . GLY A 1 144 ? 2.588 0.703 -25.653 1.00 84.56 144 GLY A CA 1
ATOM 1076 C C . GLY A 1 144 ? 2.057 -0.216 -24.546 1.00 84.56 144 GLY A C 1
ATOM 1077 O O . GLY A 1 144 ? 1.497 0.285 -23.577 1.00 84.56 144 GLY A O 1
ATOM 1078 N N . MET A 1 145 ? 2.241 -1.541 -24.644 1.00 86.38 145 MET A N 1
ATOM 1079 C CA . MET A 1 145 ? 1.767 -2.467 -23.602 1.00 86.38 145 MET A CA 1
ATOM 1080 C C . MET A 1 145 ? 2.575 -2.316 -22.310 1.00 86.38 145 MET A C 1
ATOM 1082 O O . MET A 1 145 ? 1.998 -2.311 -21.228 1.00 86.38 145 MET A O 1
ATOM 1086 N N . HIS A 1 146 ? 3.893 -2.139 -22.431 1.00 85.81 146 HIS A N 1
ATOM 1087 C CA . HIS A 1 146 ? 4.779 -1.889 -21.295 1.00 85.81 146 HIS A CA 1
ATOM 1088 C C . HIS A 1 146 ? 4.342 -0.628 -20.536 1.00 85.81 146 HIS A C 1
ATOM 1090 O O . HIS A 1 146 ? 3.981 -0.696 -19.363 1.00 85.81 146 HIS A O 1
ATOM 1096 N N . GLN A 1 147 ? 4.219 0.487 -21.262 1.00 85.62 147 GLN A N 1
ATOM 1097 C CA . GLN A 1 147 ? 3.775 1.773 -20.716 1.00 85.62 147 GLN A CA 1
ATOM 1098 C C . GLN A 1 147 ? 2.368 1.699 -20.103 1.00 85.62 147 GLN A C 1
ATOM 1100 O O . GLN A 1 147 ? 2.093 2.318 -19.074 1.00 85.62 147 GLN A O 1
ATOM 1105 N N . ALA A 1 148 ? 1.455 0.934 -20.711 1.00 87.62 148 ALA A N 1
ATOM 1106 C CA . ALA A 1 148 ? 0.112 0.736 -20.173 1.00 87.62 148 ALA A CA 1
ATOM 1107 C C . ALA A 1 148 ? 0.131 -0.018 -18.833 1.00 87.62 148 ALA A C 1
ATOM 1109 O O . ALA A 1 148 ? -0.615 0.346 -17.921 1.00 87.62 148 ALA A O 1
ATOM 1110 N N . VAL A 1 149 ? 0.989 -1.036 -18.694 1.00 92.12 149 VAL A N 1
ATOM 1111 C CA . VAL A 1 149 ? 1.162 -1.783 -17.439 1.00 92.12 149 VAL A CA 1
ATOM 1112 C C . VAL A 1 149 ? 1.741 -0.880 -16.351 1.00 92.12 149 VAL A C 1
ATOM 1114 O O . VAL A 1 149 ? 1.200 -0.854 -15.246 1.00 92.12 149 VAL A O 1
ATOM 1117 N N . GLU A 1 150 ? 2.762 -0.081 -16.657 1.00 89.19 150 GLU A N 1
ATOM 1118 C CA . GLU A 1 150 ? 3.365 0.850 -15.694 1.00 89.19 150 GLU A CA 1
ATOM 1119 C C . GLU A 1 150 ? 2.389 1.940 -15.242 1.00 89.19 150 GLU A C 1
ATOM 1121 O O . GLU A 1 150 ? 2.239 2.194 -14.041 1.00 89.19 150 GLU A O 1
ATOM 1126 N N . MET A 1 151 ? 1.657 2.542 -16.185 1.00 87.25 151 MET A N 1
ATOM 1127 C CA . MET A 1 151 ? 0.660 3.576 -15.895 1.00 87.25 151 MET A CA 1
ATOM 1128 C C . MET A 1 151 ? -0.531 3.008 -15.108 1.00 87.25 151 MET A C 1
ATOM 1130 O O . MET A 1 151 ? -1.018 3.631 -14.154 1.00 87.25 151 MET A O 1
ATOM 1134 N N . GLY A 1 152 ? -0.955 1.784 -15.437 1.00 90.12 152 GLY A N 1
ATOM 1135 C CA . GLY A 1 152 ? -1.895 1.012 -14.628 1.00 90.12 152 GLY A CA 1
ATOM 1136 C C . GLY A 1 152 ? -1.361 0.788 -13.213 1.00 90.12 152 GLY A C 1
ATOM 1137 O O . GLY A 1 152 ? -2.050 1.079 -12.235 1.00 90.12 152 GLY A O 1
ATOM 1138 N N . GLY A 1 153 ? -0.102 0.368 -13.084 1.00 92.50 153 GLY A N 1
ATOM 1139 C CA . GLY A 1 153 ? 0.573 0.178 -11.805 1.00 92.50 153 GLY A CA 1
ATOM 1140 C C . GLY A 1 153 ? 0.645 1.448 -10.960 1.00 92.50 153 GLY A C 1
ATOM 1141 O O . GLY A 1 153 ? 0.394 1.409 -9.753 1.00 92.50 153 GLY A O 1
ATOM 1142 N N . MET A 1 154 ? 0.919 2.588 -11.594 1.00 90.81 154 MET A N 1
ATOM 1143 C CA . MET A 1 154 ? 0.976 3.890 -10.937 1.00 90.81 154 MET A CA 1
ATOM 1144 C C . MET A 1 154 ? -0.399 4.258 -10.375 1.00 90.81 154 MET A C 1
ATOM 1146 O O . MET A 1 154 ? -0.513 4.648 -9.211 1.00 90.81 154 MET A O 1
ATOM 1150 N N . THR A 1 155 ? -1.454 4.043 -11.163 1.00 92.81 155 THR A N 1
ATOM 1151 C CA . THR A 1 155 ? -2.843 4.240 -10.729 1.00 92.81 155 THR A CA 1
ATOM 1152 C C . THR A 1 155 ? -3.167 3.374 -9.511 1.00 92.81 155 THR A C 1
ATOM 1154 O O . THR A 1 155 ? -3.685 3.885 -8.517 1.00 92.81 155 THR A O 1
ATOM 1157 N N . LEU A 1 156 ? -2.780 2.091 -9.527 1.00 96.25 156 LEU A N 1
ATOM 1158 C CA . LEU A 1 156 ? -2.973 1.178 -8.393 1.00 96.25 156 LEU A CA 1
ATOM 1159 C C . LEU A 1 156 ? -2.227 1.648 -7.132 1.00 96.25 156 LEU A C 1
ATOM 1161 O O . LEU A 1 156 ? -2.794 1.600 -6.039 1.00 96.25 156 LEU A O 1
ATOM 1165 N N . ILE A 1 157 ? -0.990 2.146 -7.259 1.00 93.44 157 ILE A N 1
ATOM 1166 C CA . ILE A 1 157 ? -0.223 2.704 -6.131 1.00 93.44 157 ILE A CA 1
ATOM 1167 C C . ILE A 1 157 ? -0.961 3.895 -5.511 1.00 93.44 157 ILE A C 1
ATOM 1169 O O . ILE A 1 157 ? -1.146 3.935 -4.292 1.00 93.44 157 ILE A O 1
ATOM 1173 N N . PHE A 1 158 ? -1.438 4.844 -6.320 1.00 89.62 158 PHE A N 1
ATOM 1174 C CA . PHE A 1 158 ? -2.190 5.988 -5.801 1.00 89.62 158 PHE A CA 1
ATOM 1175 C C . PHE A 1 158 ? -3.503 5.560 -5.140 1.00 89.62 158 PHE A C 1
ATOM 1177 O O . PHE A 1 158 ? -3.794 6.001 -4.025 1.00 89.62 158 PHE A O 1
ATOM 1184 N N . THR A 1 159 ? -4.258 4.648 -5.759 1.00 91.19 159 THR A N 1
ATOM 1185 C CA . THR A 1 159 ? -5.475 4.078 -5.163 1.00 91.19 159 THR A CA 1
ATOM 1186 C C . THR A 1 159 ? -5.182 3.411 -3.820 1.00 91.19 159 THR A C 1
ATOM 1188 O O . THR A 1 159 ? -5.925 3.611 -2.860 1.00 91.19 159 THR A O 1
ATOM 1191 N N . ALA A 1 160 ? -4.080 2.668 -3.709 1.00 95.44 160 ALA A N 1
ATOM 1192 C CA . ALA A 1 160 ? -3.661 2.035 -2.465 1.00 95.44 160 ALA A CA 1
ATOM 1193 C C . ALA A 1 160 ? -3.359 3.056 -1.360 1.00 95.44 160 ALA A C 1
ATOM 1195 O O . ALA A 1 160 ? -3.797 2.883 -0.222 1.00 95.44 160 ALA A O 1
ATOM 1196 N N . ILE A 1 161 ? -2.637 4.132 -1.680 1.00 90.81 161 ILE A N 1
ATOM 1197 C CA . ILE A 1 161 ? -2.288 5.185 -0.717 1.00 90.81 161 ILE A CA 1
ATOM 1198 C C . ILE A 1 161 ? -3.550 5.897 -0.224 1.00 90.81 161 ILE A C 1
ATOM 1200 O O . ILE A 1 161 ? -3.751 6.018 0.987 1.00 90.81 161 ILE A O 1
ATOM 1204 N N . LEU A 1 162 ? -4.420 6.315 -1.148 1.00 91.12 162 LEU A N 1
ATOM 1205 C CA . LEU A 1 162 ? -5.674 6.995 -0.824 1.00 91.12 162 LEU A CA 1
ATOM 1206 C C . LEU A 1 162 ? -6.614 6.088 -0.023 1.00 91.12 162 LEU A C 1
ATOM 1208 O O . LEU A 1 162 ? -7.145 6.504 1.004 1.00 91.12 162 LEU A O 1
ATOM 1212 N N . GLY A 1 163 ? -6.759 4.827 -0.426 1.00 91.12 163 GLY A N 1
ATOM 1213 C CA . GLY A 1 163 ? -7.588 3.854 0.278 1.00 91.12 163 GLY A CA 1
ATOM 1214 C C . GLY A 1 163 ? -7.075 3.530 1.683 1.00 91.12 163 GLY A C 1
ATOM 1215 O O . GLY A 1 163 ? -7.853 3.480 2.636 1.00 91.12 163 GLY A O 1
ATOM 1216 N N . ARG A 1 164 ? -5.756 3.389 1.866 1.00 93.12 164 ARG A N 1
ATOM 1217 C CA . ARG A 1 164 ? -5.146 3.207 3.197 1.00 93.12 164 ARG A CA 1
ATOM 1218 C C . ARG A 1 164 ? -5.317 4.441 4.078 1.00 93.12 164 ARG A C 1
ATOM 1220 O O . ARG A 1 164 ? -5.588 4.299 5.274 1.00 93.12 164 ARG A O 1
ATOM 1227 N N . ALA A 1 165 ? -5.175 5.638 3.507 1.00 90.44 165 ALA A N 1
ATOM 1228 C CA . ALA A 1 165 ? -5.445 6.886 4.208 1.00 90.44 165 ALA A CA 1
ATOM 1229 C C . ALA A 1 165 ? -6.909 6.929 4.663 1.00 90.44 165 ALA A C 1
ATOM 1231 O O . ALA A 1 165 ? -7.158 7.114 5.851 1.00 90.44 165 ALA A O 1
ATOM 1232 N N . TRP A 1 166 ? -7.852 6.619 3.769 1.00 90.44 166 TRP A N 1
ATOM 1233 C CA . TRP A 1 166 ? -9.281 6.532 4.070 1.00 90.44 166 TRP A CA 1
ATOM 1234 C C . TRP A 1 166 ? -9.592 5.545 5.201 1.00 90.44 166 TRP A C 1
ATOM 1236 O O . TRP A 1 166 ? -10.254 5.915 6.166 1.00 90.44 166 TRP A O 1
ATOM 1246 N N . CYS A 1 167 ? -9.023 4.335 5.172 1.00 91.56 167 CYS A N 1
ATOM 1247 C CA . CYS A 1 167 ? -9.155 3.365 6.268 1.00 91.56 167 CYS A CA 1
ATOM 1248 C C . CYS A 1 167 ? -8.614 3.905 7.601 1.00 91.56 167 CYS A C 1
ATOM 1250 O O . CYS A 1 167 ? -9.170 3.630 8.665 1.00 91.56 167 CYS A O 1
ATOM 1252 N N . THR A 1 168 ? -7.525 4.673 7.554 1.00 89.62 168 THR A N 1
ATOM 1253 C CA . THR A 1 168 ? -6.893 5.249 8.749 1.00 89.62 168 THR A CA 1
ATOM 1254 C C . THR A 1 168 ? -7.720 6.379 9.351 1.00 89.62 168 THR A C 1
ATOM 1256 O O . THR A 1 168 ? -7.689 6.547 10.568 1.00 89.62 168 THR A O 1
ATOM 1259 N N . LEU A 1 169 ? -8.469 7.134 8.539 1.00 88.44 169 LEU A N 1
ATOM 1260 C CA . LEU A 1 169 ? -9.352 8.194 9.038 1.00 88.44 169 LEU A CA 1
ATOM 1261 C C . LEU A 1 169 ? -10.379 7.636 10.029 1.00 88.44 169 LEU A C 1
ATOM 1263 O O . LEU A 1 169 ? -10.572 8.225 11.087 1.00 88.44 169 LEU A O 1
ATOM 1267 N N . TYR A 1 170 ? -10.946 6.467 9.724 1.00 86.62 170 TYR A N 1
ATOM 1268 C CA . TYR A 1 170 ? -11.908 5.779 10.588 1.00 86.62 170 TYR A CA 1
ATOM 1269 C C . TYR A 1 170 ? -11.224 5.073 11.764 1.00 86.62 170 TYR A C 1
ATOM 1271 O O . TYR A 1 170 ? -11.662 5.185 12.906 1.00 86.62 170 TYR A O 1
ATOM 1279 N N . LEU A 1 171 ? -10.106 4.382 11.520 1.00 82.12 171 LEU A N 1
ATOM 1280 C CA . LEU A 1 171 ? -9.439 3.596 12.562 1.00 82.12 171 LEU A CA 1
ATOM 1281 C C . LEU A 1 171 ? -8.703 4.466 13.603 1.00 82.12 171 LEU A C 1
ATOM 1283 O O . LEU A 1 171 ? -8.605 4.099 14.768 1.00 82.12 171 LEU A O 1
ATOM 1287 N N . GLY A 1 172 ? -8.161 5.618 13.196 1.00 63.88 172 GLY A N 1
ATOM 1288 C CA . GLY A 1 172 ? -7.195 6.385 13.984 1.00 63.88 172 GLY A CA 1
ATOM 1289 C C . GLY A 1 172 ? -7.759 7.133 15.196 1.00 63.88 172 GLY A C 1
ATOM 1290 O O . GLY A 1 172 ? -6.991 7.429 16.111 1.00 63.88 172 GLY A O 1
ATOM 1291 N N . GLY A 1 173 ? -9.054 7.464 15.206 1.00 62.03 173 GLY A N 1
ATOM 1292 C CA . GLY A 1 173 ? -9.707 8.176 16.316 1.00 62.03 173 GLY A CA 1
ATOM 1293 C C . GLY A 1 173 ? -10.238 7.280 17.435 1.00 62.03 173 GLY A C 1
ATOM 1294 O O . GLY A 1 173 ? -10.558 7.777 18.513 1.00 62.03 173 GLY A O 1
ATOM 1295 N N . HIS A 1 174 ? -10.301 5.966 17.213 1.00 66.75 174 HIS A N 1
ATOM 1296 C CA . HIS A 1 174 ? -10.956 5.029 18.120 1.00 66.75 174 HIS A CA 1
ATOM 1297 C C . HIS A 1 174 ? -9.912 4.318 18.987 1.00 66.75 174 HIS A C 1
ATOM 1299 O O . HIS A 1 174 ? -9.060 3.580 18.495 1.00 66.75 174 HIS A O 1
ATOM 1305 N N . LYS A 1 175 ? -9.956 4.556 20.304 1.00 56.09 175 LYS A N 1
ATOM 1306 C CA . LYS A 1 175 ? -9.007 4.006 21.286 1.00 56.09 175 LYS A CA 1
ATOM 1307 C C . LYS A 1 175 ? -9.282 2.527 21.592 1.00 56.09 175 LYS A C 1
ATOM 1309 O O . LYS A 1 175 ? -9.560 2.209 22.735 1.00 56.09 175 LYS A O 1
ATOM 1314 N N . GLY A 1 176 ? -9.259 1.636 20.596 1.00 64.31 176 GLY A N 1
ATOM 1315 C CA . GLY A 1 176 ? -9.250 0.165 20.755 1.00 64.31 176 GLY A CA 1
ATOM 1316 C C . GLY A 1 176 ? -10.374 -0.491 21.583 1.00 64.31 176 GLY A C 1
ATOM 1317 O O . GLY A 1 176 ? -10.392 -1.710 21.700 1.00 64.31 176 GLY A O 1
ATOM 1318 N N . SER A 1 177 ? -11.299 0.283 22.152 1.00 66.75 177 SER A N 1
ATOM 1319 C CA . SER A 1 177 ? -12.347 -0.147 23.080 1.00 66.75 177 SER A CA 1
ATOM 1320 C C . SER A 1 177 ? -13.668 -0.466 22.385 1.00 66.75 177 SER A C 1
ATOM 1322 O O . SER A 1 177 ? -14.596 -0.951 23.023 1.00 66.75 177 SER A O 1
ATOM 1324 N N . GLN A 1 178 ? -13.758 -0.193 21.083 1.00 80.81 178 GLN A N 1
ATOM 1325 C CA . GLN A 1 178 ? -14.922 -0.466 20.251 1.00 80.81 178 GLN A CA 1
ATOM 1326 C C . GLN A 1 178 ? -14.481 -1.125 18.947 1.00 80.81 178 GLN A C 1
ATOM 1328 O O . GLN A 1 178 ? -13.444 -0.775 18.374 1.00 80.81 178 GLN A O 1
ATOM 1333 N N . LEU A 1 179 ? -15.288 -2.075 18.478 1.00 86.25 179 LEU A N 1
ATOM 1334 C CA . LEU A 1 179 ? -15.094 -2.718 17.188 1.00 86.25 179 LEU A CA 1
ATOM 1335 C C . LEU A 1 179 ? -15.448 -1.728 16.070 1.00 86.25 179 LEU A C 1
ATOM 1337 O O . LEU A 1 179 ? -16.571 -1.238 16.003 1.00 86.25 179 LEU A O 1
ATOM 1341 N N . MET A 1 180 ? -14.495 -1.445 15.184 1.00 89.75 180 MET A N 1
ATOM 1342 C CA . MET A 1 180 ? -14.717 -0.563 14.039 1.00 89.75 180 MET A CA 1
ATOM 1343 C C . MET A 1 180 ? -15.474 -1.301 12.932 1.00 89.75 180 MET A C 1
ATOM 1345 O O . MET A 1 180 ? -14.903 -2.160 12.263 1.00 89.75 180 MET A O 1
ATOM 1349 N N . THR A 1 181 ? -16.739 -0.939 12.721 1.00 92.06 181 THR A N 1
ATOM 1350 C CA . THR A 1 181 ? -17.602 -1.517 11.674 1.00 92.06 181 THR A CA 1
ATOM 1351 C C . THR A 1 181 ? -18.057 -0.493 10.632 1.00 92.06 181 THR A C 1
ATOM 1353 O O . THR A 1 181 ? -18.778 -0.847 9.706 1.00 92.06 181 THR A O 1
ATOM 1356 N N . GLN A 1 182 ? -17.635 0.766 10.773 1.00 89.69 182 GLN A N 1
ATOM 1357 C CA . GLN A 1 182 ? -18.102 1.901 9.976 1.00 89.69 182 GLN A CA 1
ATOM 1358 C C . GLN A 1 182 ? -17.182 2.204 8.787 1.00 89.69 182 GLN A C 1
ATOM 1360 O O . GLN A 1 182 ? -15.999 1.840 8.747 1.00 89.69 182 GLN A O 1
ATOM 1365 N N . GLY A 1 183 ? -17.726 2.922 7.809 1.00 90.69 183 GLY A N 1
ATOM 1366 C CA . GLY A 1 183 ? -16.996 3.416 6.652 1.00 90.69 183 GLY A CA 1
ATOM 1367 C C . GLY A 1 183 ? -16.404 2.271 5.824 1.00 90.69 183 GLY A C 1
ATOM 1368 O O . GLY A 1 183 ? -17.120 1.324 5.504 1.00 90.69 183 GLY A O 1
ATOM 1369 N N . PRO A 1 184 ? -15.106 2.280 5.470 1.00 92.50 184 PRO A N 1
ATOM 1370 C CA . PRO A 1 184 ? -14.520 1.206 4.666 1.00 92.50 184 PRO A CA 1
ATOM 1371 C C . PRO A 1 184 ? -14.597 -0.172 5.349 1.00 92.50 184 PRO A C 1
ATOM 1373 O O . PRO A 1 184 ? -14.604 -1.187 4.653 1.00 92.50 184 PRO A O 1
ATOM 1376 N N . TYR A 1 185 ? -14.708 -0.214 6.684 1.00 92.81 185 TYR A N 1
ATOM 1377 C CA . TYR A 1 185 ? -14.885 -1.454 7.447 1.00 92.81 185 TYR A CA 1
ATOM 1378 C C . TYR A 1 185 ? -16.307 -2.029 7.320 1.00 92.81 185 TYR A C 1
ATOM 1380 O O . TYR A 1 185 ? -16.503 -3.225 7.489 1.00 92.81 185 TYR A O 1
ATOM 1388 N N . SER A 1 186 ? -17.297 -1.230 6.913 1.00 92.69 186 SER A N 1
ATOM 1389 C CA . SER A 1 186 ? -18.633 -1.748 6.576 1.00 92.69 186 SER A CA 1
ATOM 1390 C C . SER A 1 186 ? -18.664 -2.524 5.255 1.00 92.69 186 SER A C 1
ATOM 1392 O O . SER A 1 186 ? -19.504 -3.400 5.051 1.00 92.69 186 SER A O 1
ATOM 1394 N N . LEU A 1 187 ? -17.730 -2.216 4.351 1.00 93.56 187 LEU A N 1
ATOM 1395 C CA . LEU A 1 187 ? -17.646 -2.825 3.025 1.00 93.56 187 LEU A CA 1
ATOM 1396 C C . LEU A 1 187 ? -16.879 -4.145 3.056 1.00 93.56 187 LEU A C 1
ATOM 1398 O O . LEU A 1 187 ? -17.242 -5.100 2.373 1.00 93.56 187 LEU A O 1
ATOM 1402 N N . SER A 1 188 ? -15.786 -4.177 3.813 1.00 95.38 188 SER A N 1
ATOM 1403 C CA . SER A 1 188 ? -14.876 -5.309 3.953 1.00 95.38 188 SER A CA 1
ATOM 1404 C C . SER A 1 188 ? -14.313 -5.295 5.361 1.00 95.38 188 SER A C 1
ATOM 1406 O O . SER A 1 188 ? -14.013 -4.228 5.881 1.00 95.38 188 SER A O 1
ATOM 1408 N N . ARG A 1 189 ? -14.101 -6.464 5.970 1.00 95.19 189 ARG A N 1
ATOM 1409 C CA . ARG A 1 189 ? -13.525 -6.536 7.322 1.00 95.19 189 ARG A CA 1
ATOM 1410 C C . ARG A 1 189 ? -12.065 -6.098 7.375 1.00 95.19 189 ARG A C 1
ATOM 1412 O O . ARG A 1 189 ? -11.594 -5.658 8.418 1.00 95.19 189 ARG A O 1
ATOM 1419 N N . ASN A 1 190 ? -11.361 -6.197 6.247 1.00 95.50 190 ASN A N 1
ATOM 1420 C CA . ASN A 1 190 ? -9.917 -5.993 6.146 1.00 95.50 190 ASN A CA 1
ATOM 1421 C C . ASN A 1 190 ? -9.534 -5.017 5.013 1.00 95.50 190 ASN A C 1
ATOM 1423 O O . ASN A 1 190 ? -8.647 -5.323 4.208 1.00 95.50 190 ASN A O 1
ATOM 1427 N N . PRO A 1 191 ? -10.163 -3.830 4.915 1.00 95.50 191 PRO A N 1
ATOM 1428 C CA . PRO A 1 191 ? -10.044 -2.960 3.745 1.00 95.50 191 PRO A CA 1
ATOM 1429 C C . PRO A 1 191 ? -8.626 -2.384 3.605 1.00 95.50 191 PRO A C 1
ATOM 1431 O O . PRO A 1 191 ? -8.103 -2.262 2.499 1.00 95.50 191 PRO A O 1
ATOM 1434 N N . LEU A 1 192 ? -7.944 -2.119 4.726 1.00 93.00 192 LEU A N 1
ATOM 1435 C CA . LEU A 1 192 ? -6.559 -1.644 4.742 1.00 93.00 192 LEU A CA 1
ATOM 1436 C C . LEU A 1 192 ? -5.597 -2.647 4.083 1.00 93.00 192 LEU A C 1
ATOM 1438 O O . LEU A 1 192 ? -4.678 -2.237 3.370 1.00 93.00 192 LEU A O 1
ATOM 1442 N N . TYR A 1 193 ? -5.822 -3.948 4.289 1.00 93.94 193 TYR A N 1
ATOM 1443 C CA . TYR A 1 193 ? -5.034 -5.011 3.666 1.00 93.94 193 TYR A CA 1
ATOM 1444 C C . TYR A 1 193 ? -5.341 -5.155 2.178 1.00 93.94 193 TYR A C 1
ATOM 1446 O O . TYR A 1 193 ? -4.410 -5.327 1.395 1.00 93.94 193 TYR A O 1
ATOM 1454 N N . VAL A 1 194 ? -6.608 -5.011 1.776 1.00 96.12 194 VAL A N 1
ATOM 1455 C CA . VAL A 1 194 ? -7.015 -5.006 0.360 1.00 96.12 194 VAL A CA 1
ATOM 1456 C C . VAL A 1 194 ? -6.278 -3.907 -0.403 1.00 96.12 194 VAL A C 1
ATOM 1458 O O . VAL A 1 194 ? -5.628 -4.186 -1.408 1.00 96.12 194 VAL A O 1
ATOM 1461 N N . PHE A 1 195 ? -6.280 -2.674 0.113 1.00 96.00 195 PHE A N 1
ATOM 1462 C CA . PHE A 1 195 ? -5.536 -1.580 -0.512 1.00 96.00 195 PHE A CA 1
ATOM 1463 C C . PHE A 1 195 ? -4.023 -1.819 -0.518 1.00 96.00 195 PHE A C 1
ATOM 1465 O O . PHE A 1 195 ? -3.352 -1.456 -1.478 1.00 96.00 195 PHE A O 1
ATOM 1472 N N . SER A 1 196 ? -3.461 -2.476 0.498 1.00 94.56 196 SER A N 1
ATOM 1473 C CA . SER A 1 196 ? -2.045 -2.858 0.463 1.00 94.56 196 SER A CA 1
ATOM 1474 C C . SER A 1 196 ? -1.717 -3.927 -0.582 1.00 94.56 196 SER A C 1
ATOM 1476 O O . SER A 1 196 ? -0.645 -3.853 -1.174 1.00 94.56 196 SER A O 1
ATOM 1478 N N . VAL A 1 197 ? -2.616 -4.880 -0.847 1.00 96.25 197 VAL A N 1
ATOM 1479 C CA . VAL A 1 197 ? -2.460 -5.851 -1.947 1.00 96.25 197 VAL A CA 1
ATOM 1480 C C . VAL A 1 197 ? -2.516 -5.140 -3.300 1.00 96.25 197 VAL A C 1
ATOM 1482 O O . VAL A 1 197 ? -1.670 -5.396 -4.152 1.00 96.25 197 VAL A O 1
ATOM 1485 N N . ILE A 1 198 ? -3.443 -4.190 -3.471 1.00 97.56 198 ILE A N 1
ATOM 1486 C CA . ILE A 1 198 ? -3.520 -3.330 -4.665 1.00 97.56 198 ILE A CA 1
ATOM 1487 C C . ILE A 1 198 ? -2.202 -2.569 -4.868 1.00 97.56 198 ILE A C 1
ATOM 1489 O O . ILE A 1 198 ? -1.660 -2.547 -5.970 1.00 97.56 198 ILE A O 1
ATOM 1493 N N . GLY A 1 199 ? -1.643 -1.995 -3.800 1.00 96.69 199 GLY A N 1
ATOM 1494 C CA . GLY A 1 199 ? -0.369 -1.280 -3.873 1.00 96.69 199 GLY A CA 1
ATOM 1495 C C . GLY A 1 199 ? 0.803 -2.191 -4.240 1.00 96.69 199 GLY A C 1
ATOM 1496 O O . GLY A 1 199 ? 1.653 -1.794 -5.026 1.00 96.69 199 GLY A O 1
ATOM 1497 N N . ALA A 1 200 ? 0.828 -3.426 -3.734 1.00 96.44 200 ALA A N 1
ATOM 1498 C CA . ALA A 1 200 ? 1.840 -4.412 -4.106 1.00 96.44 200 ALA A CA 1
ATOM 1499 C C . ALA A 1 200 ? 1.747 -4.837 -5.576 1.00 96.44 200 ALA A C 1
ATOM 1501 O O . ALA A 1 200 ? 2.777 -4.957 -6.237 1.00 96.44 200 ALA A O 1
ATOM 1502 N N . ALA A 1 201 ? 0.527 -5.010 -6.094 1.00 97.88 201 ALA A N 1
ATOM 1503 C CA . ALA A 1 201 ? 0.298 -5.233 -7.518 1.00 97.88 201 ALA A CA 1
ATOM 1504 C C . ALA A 1 201 ? 0.839 -4.058 -8.344 1.00 97.88 201 ALA A C 1
ATOM 1506 O O . ALA A 1 201 ? 1.561 -4.263 -9.314 1.00 97.88 201 ALA A O 1
ATOM 1507 N N . GLY A 1 202 ? 0.549 -2.827 -7.910 1.00 97.12 202 GLY A N 1
ATOM 1508 C CA . GLY A 1 202 ? 1.027 -1.616 -8.567 1.00 97.12 202 GLY A CA 1
ATOM 1509 C C . GLY A 1 202 ? 2.549 -1.468 -8.565 1.00 97.12 202 GLY A C 1
ATOM 1510 O O . GLY A 1 202 ? 3.108 -1.064 -9.579 1.00 97.12 202 GLY A O 1
ATOM 1511 N N . ILE A 1 203 ? 3.220 -1.854 -7.472 1.00 96.50 203 ILE A N 1
ATOM 1512 C CA . ILE A 1 203 ? 4.689 -1.917 -7.384 1.00 96.50 203 ILE A CA 1
ATOM 1513 C C . ILE A 1 203 ? 5.242 -2.980 -8.338 1.00 96.50 203 ILE A C 1
ATOM 1515 O O . ILE A 1 203 ? 6.185 -2.701 -9.066 1.00 96.50 203 ILE A O 1
ATOM 1519 N N . GLY A 1 204 ? 4.654 -4.180 -8.371 1.00 95.56 204 GLY A N 1
ATOM 1520 C CA . GLY A 1 204 ? 5.078 -5.227 -9.304 1.00 95.56 204 GLY A CA 1
ATOM 1521 C C . GLY A 1 204 ? 4.896 -4.818 -10.769 1.00 95.56 204 GLY A C 1
ATOM 1522 O O . GLY A 1 204 ? 5.763 -5.093 -11.590 1.00 95.56 204 GLY A O 1
ATOM 1523 N N . ALA A 1 205 ? 3.826 -4.087 -11.085 1.00 95.75 205 ALA A N 1
ATOM 1524 C CA . ALA A 1 205 ? 3.567 -3.558 -12.422 1.00 95.75 205 ALA A CA 1
ATOM 1525 C C . ALA A 1 205 ? 4.588 -2.499 -12.878 1.00 95.75 205 ALA A C 1
ATOM 1527 O O . ALA A 1 205 ? 4.760 -2.329 -14.079 1.00 95.75 205 ALA A O 1
ATOM 1528 N N . GLN A 1 206 ? 5.321 -1.847 -11.963 1.00 94.69 206 GLN A N 1
ATOM 1529 C CA . GLN A 1 206 ? 6.429 -0.950 -12.338 1.00 94.69 206 GLN A CA 1
ATOM 1530 C C . GLN A 1 206 ? 7.626 -1.685 -12.949 1.00 94.69 206 GLN A C 1
ATOM 1532 O O . GLN A 1 206 ? 8.530 -1.054 -13.463 1.00 94.69 206 GLN A O 1
ATOM 1537 N N . THR A 1 207 ? 7.654 -3.019 -12.914 1.00 92.38 207 THR A N 1
ATOM 1538 C CA . THR A 1 207 ? 8.637 -3.798 -13.689 1.00 92.38 207 THR A CA 1
ATOM 1539 C C . THR A 1 207 ? 8.258 -3.923 -15.171 1.00 92.38 207 THR A C 1
ATOM 1541 O O . THR A 1 207 ? 8.956 -4.588 -15.935 1.00 92.38 207 THR A O 1
ATOM 1544 N N . GLY A 1 208 ? 7.098 -3.384 -15.564 1.00 89.06 208 GLY A N 1
ATOM 1545 C CA . GLY A 1 208 ? 6.507 -3.558 -16.887 1.00 89.06 208 GLY A CA 1
ATOM 1546 C C . GLY A 1 208 ? 5.985 -4.970 -17.166 1.00 89.06 208 GLY A C 1
ATOM 1547 O O . GLY A 1 208 ? 5.671 -5.276 -18.315 1.00 89.06 208 GLY A O 1
ATOM 1548 N N . SER A 1 209 ? 5.916 -5.850 -16.157 1.00 91.56 209 SER A N 1
ATOM 1549 C CA . SER A 1 209 ? 5.424 -7.231 -16.268 1.00 91.56 209 SER A CA 1
ATOM 1550 C C . SER A 1 209 ? 4.121 -7.418 -15.490 1.00 91.56 209 SER A C 1
ATOM 1552 O O . SER A 1 209 ? 4.056 -7.242 -14.266 1.00 91.56 209 SER A O 1
ATOM 1554 N N . LEU A 1 210 ? 3.068 -7.843 -16.195 1.00 92.88 210 LEU A N 1
ATOM 1555 C CA . LEU A 1 210 ? 1.787 -8.162 -15.563 1.00 92.88 210 LEU A CA 1
ATOM 1556 C C . LEU A 1 210 ? 1.903 -9.419 -14.689 1.00 92.88 210 LEU A C 1
ATOM 1558 O O . LEU A 1 210 ? 1.272 -9.500 -13.632 1.00 92.88 210 LEU A O 1
ATOM 1562 N N . ALA A 1 211 ? 2.741 -10.382 -15.089 1.00 92.38 211 ALA A N 1
ATOM 1563 C CA . ALA A 1 211 ? 2.988 -11.583 -14.300 1.00 92.38 211 ALA A CA 1
ATOM 1564 C C . ALA A 1 211 ? 3.608 -11.244 -12.937 1.00 92.38 211 ALA A C 1
ATOM 1566 O O . ALA A 1 211 ? 3.147 -11.749 -11.910 1.00 92.38 211 ALA A O 1
ATOM 1567 N N . VAL A 1 212 ? 4.592 -10.339 -12.904 1.00 93.25 212 VAL A N 1
ATOM 1568 C CA . VAL A 1 212 ? 5.201 -9.860 -11.654 1.00 93.25 212 VAL A CA 1
ATOM 1569 C C . VAL A 1 212 ? 4.177 -9.121 -10.790 1.00 93.25 212 VAL A C 1
ATOM 1571 O O . VAL A 1 212 ? 4.128 -9.352 -9.581 1.00 93.25 212 VAL A O 1
ATOM 1574 N N . ALA A 1 213 ? 3.310 -8.294 -11.385 1.00 95.12 213 ALA A N 1
ATOM 1575 C CA . ALA A 1 213 ? 2.231 -7.614 -10.664 1.00 95.12 213 ALA A CA 1
ATOM 1576 C C . ALA A 1 213 ? 1.289 -8.603 -9.950 1.00 95.12 213 ALA A C 1
ATOM 1578 O O . ALA A 1 213 ? 1.044 -8.479 -8.746 1.00 95.12 213 ALA A O 1
ATOM 1579 N N . VAL A 1 214 ? 0.798 -9.621 -10.667 1.00 95.81 214 VAL A N 1
ATOM 1580 C CA . VAL A 1 214 ? -0.101 -10.651 -10.114 1.00 95.81 214 VAL A CA 1
ATOM 1581 C C . VAL A 1 214 ? 0.609 -11.510 -9.067 1.00 95.81 214 VAL A C 1
ATOM 1583 O O . VAL A 1 214 ? 0.033 -11.809 -8.015 1.00 95.81 214 VAL A O 1
ATOM 1586 N N . PHE A 1 215 ? 1.866 -11.879 -9.316 1.00 92.44 215 PHE A N 1
ATOM 1587 C CA . PHE A 1 215 ? 2.679 -12.641 -8.373 1.00 92.44 215 PHE A CA 1
ATOM 1588 C C . PHE A 1 215 ? 2.871 -11.88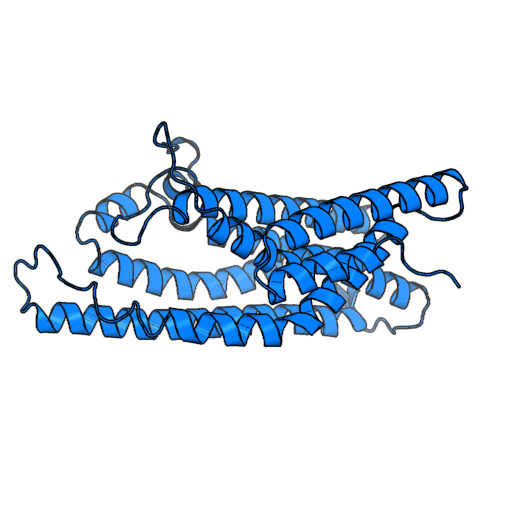2 -7.054 1.00 92.44 215 PHE A C 1
ATOM 1590 O O . PHE A 1 215 ? 2.588 -12.421 -5.982 1.00 92.44 215 PHE A O 1
ATOM 1597 N N . MET A 1 216 ? 3.263 -10.606 -7.127 1.00 93.31 216 MET A N 1
ATOM 1598 C CA . MET A 1 216 ? 3.441 -9.742 -5.957 1.00 93.31 216 MET A CA 1
ATOM 1599 C C . MET A 1 216 ? 2.141 -9.576 -5.169 1.00 93.31 216 MET A C 1
ATOM 1601 O O . MET A 1 216 ? 2.141 -9.709 -3.943 1.00 93.31 216 MET A O 1
ATOM 1605 N N . ALA A 1 217 ? 1.020 -9.346 -5.855 1.00 95.25 217 ALA A N 1
ATOM 1606 C CA . ALA A 1 217 ? -0.292 -9.252 -5.221 1.00 95.25 217 ALA A CA 1
ATOM 1607 C C . ALA A 1 217 ? -0.648 -10.539 -4.456 1.00 95.25 217 ALA A C 1
ATOM 1609 O O . ALA A 1 217 ? -1.060 -10.487 -3.295 1.00 95.25 217 ALA A O 1
ATOM 1610 N N . SER A 1 218 ? -0.436 -11.695 -5.087 1.00 92.44 218 SER A N 1
ATOM 1611 C CA . SER A 1 218 ? -0.749 -13.013 -4.522 1.00 92.44 218 SER A CA 1
ATOM 1612 C C . SER A 1 218 ? 0.110 -13.328 -3.297 1.00 92.44 218 SER A C 1
ATOM 1614 O O . SER A 1 218 ? -0.400 -13.787 -2.272 1.00 92.44 218 SER A O 1
ATOM 1616 N N . LEU A 1 219 ? 1.410 -13.032 -3.369 1.00 86.94 219 LEU A N 1
ATOM 1617 C CA . LEU A 1 219 ? 2.348 -13.269 -2.276 1.00 86.94 219 LEU A CA 1
ATOM 1618 C C . LEU A 1 219 ? 2.032 -12.381 -1.062 1.00 86.94 219 LEU A C 1
ATOM 1620 O O . LEU A 1 219 ? 1.981 -12.867 0.071 1.00 86.94 219 LEU A O 1
ATOM 1624 N N . VAL A 1 220 ? 1.729 -11.099 -1.292 1.00 88.81 220 VAL A N 1
ATOM 1625 C CA . VAL A 1 220 ? 1.293 -10.171 -0.234 1.00 88.81 220 VAL A CA 1
ATOM 1626 C C . VAL A 1 220 ? -0.034 -10.602 0.381 1.00 88.81 220 VAL A C 1
ATOM 1628 O O . VAL A 1 220 ? -0.173 -10.592 1.607 1.00 88.81 220 VAL A O 1
ATOM 1631 N N . LEU A 1 221 ? -0.994 -11.031 -0.441 1.00 90.50 221 LEU A N 1
ATOM 1632 C CA . LEU A 1 221 ? -2.273 -11.544 0.039 1.00 90.50 221 LEU A CA 1
ATOM 1633 C C . LEU A 1 221 ? -2.078 -12.763 0.951 1.00 90.50 221 LEU A C 1
ATOM 1635 O O . LEU A 1 221 ? -2.694 -12.823 2.013 1.00 90.50 221 LEU A O 1
ATOM 1639 N N . ALA A 1 222 ? -1.187 -13.694 0.598 1.00 87.62 222 ALA A N 1
ATOM 1640 C CA . ALA A 1 222 ? -0.883 -14.861 1.427 1.00 87.62 222 ALA A CA 1
ATOM 1641 C C . ALA A 1 222 ? -0.259 -14.479 2.783 1.00 87.62 222 ALA A C 1
ATOM 1643 O O . ALA A 1 222 ? -0.621 -15.046 3.819 1.00 87.62 222 ALA A O 1
ATOM 1644 N N . VAL A 1 223 ? 0.646 -13.493 2.805 1.00 86.44 223 VAL A N 1
ATOM 1645 C CA . VAL A 1 223 ? 1.224 -12.963 4.052 1.00 86.44 223 VAL A CA 1
ATOM 1646 C C . VAL A 1 223 ? 0.141 -12.324 4.923 1.00 86.44 223 VAL A C 1
ATOM 1648 O O . VAL A 1 223 ? 0.067 -12.604 6.122 1.00 86.44 223 VAL A O 1
ATOM 1651 N N . PHE A 1 224 ? -0.730 -11.498 4.340 1.00 86.00 224 PHE A N 1
ATOM 1652 C CA . PHE A 1 224 ? -1.804 -10.848 5.089 1.00 86.00 224 PHE A CA 1
ATOM 1653 C C . PHE A 1 224 ? -2.894 -11.812 5.536 1.00 86.00 224 PHE A C 1
ATOM 1655 O O . PHE A 1 224 ? -3.394 -11.643 6.640 1.00 86.00 224 PHE A O 1
ATOM 1662 N N . ALA A 1 225 ? -3.223 -12.851 4.769 1.00 86.56 225 ALA A N 1
ATOM 1663 C CA . ALA A 1 225 ? -4.215 -13.844 5.176 1.00 86.56 225 ALA A CA 1
ATOM 1664 C C . ALA A 1 225 ? -3.861 -14.490 6.528 1.00 86.56 225 ALA A C 1
ATOM 1666 O O . ALA A 1 225 ? -4.743 -14.674 7.369 1.00 86.56 225 ALA A O 1
ATOM 1667 N N . ARG A 1 226 ? -2.567 -14.753 6.773 1.00 84.44 226 ARG A N 1
ATOM 1668 C CA . ARG A 1 226 ? -2.079 -15.244 8.072 1.00 84.44 226 ARG A CA 1
ATOM 1669 C C . ARG A 1 226 ? -2.285 -14.221 9.187 1.00 84.44 226 ARG A C 1
ATOM 1671 O O . ARG A 1 226 ? -2.829 -14.563 10.227 1.00 84.44 226 ARG A O 1
ATOM 1678 N N . VAL A 1 227 ? -1.896 -12.968 8.953 1.00 87.25 227 VAL A N 1
ATOM 1679 C CA . VAL A 1 227 ? -2.024 -11.880 9.941 1.00 87.25 227 VAL A CA 1
ATOM 1680 C C . VAL A 1 227 ? -3.489 -11.634 10.291 1.00 87.25 227 VAL A C 1
ATOM 1682 O O . VAL A 1 227 ? -3.836 -11.522 11.459 1.00 87.25 227 VAL A O 1
ATOM 1685 N N . VAL A 1 228 ? -4.356 -11.613 9.281 1.00 90.06 228 VAL A N 1
ATOM 1686 C CA . VAL A 1 228 ? -5.790 -11.405 9.460 1.00 90.06 228 VAL A CA 1
ATOM 1687 C C . VAL A 1 228 ? -6.410 -12.541 10.272 1.00 90.06 228 VAL A C 1
ATOM 1689 O O . VAL A 1 228 ? -7.287 -12.271 11.075 1.00 90.06 228 VAL A O 1
ATOM 1692 N N . ASN A 1 229 ? -5.983 -13.800 10.107 1.00 88.69 229 ASN A N 1
ATOM 1693 C CA . ASN A 1 229 ? -6.503 -14.888 10.950 1.00 88.69 229 ASN A CA 1
ATOM 1694 C C . ASN A 1 229 ? -6.238 -14.612 12.440 1.00 88.69 229 ASN A C 1
ATOM 1696 O O . ASN A 1 229 ? -7.151 -14.737 13.250 1.00 88.69 229 ASN A O 1
ATOM 1700 N N . GLU A 1 230 ? -5.020 -14.190 12.785 1.00 85.25 230 GLU A N 1
ATOM 1701 C CA . GLU A 1 230 ? -4.649 -13.858 14.166 1.00 85.25 230 GLU A CA 1
ATOM 1702 C C . GLU A 1 230 ? -5.407 -12.625 14.684 1.00 85.25 230 GLU A C 1
ATOM 1704 O O . GLU A 1 230 ? -5.890 -12.624 15.816 1.00 85.25 230 GLU A O 1
ATOM 1709 N N . GLU A 1 231 ? -5.568 -11.590 13.850 1.00 89.31 231 GLU A N 1
ATOM 1710 C CA . GLU A 1 231 ? -6.347 -10.395 14.203 1.00 89.31 231 GLU A CA 1
ATOM 1711 C C . GLU A 1 231 ? -7.824 -10.733 14.434 1.00 89.31 231 GLU A C 1
ATOM 1713 O O . GLU A 1 231 ? -8.391 -10.326 15.444 1.00 89.31 231 GLU A O 1
ATOM 1718 N N . GLU A 1 232 ? -8.442 -11.530 13.560 1.00 91.50 232 GLU A N 1
ATOM 1719 C CA . GLU A 1 232 ? -9.835 -11.960 13.714 1.00 91.50 232 GLU A CA 1
ATOM 1720 C C . GLU A 1 232 ? -10.024 -12.862 14.942 1.00 91.50 232 GLU A C 1
ATOM 1722 O O . GLU A 1 232 ? -11.028 -12.733 15.641 1.00 91.50 232 GLU A O 1
ATOM 1727 N N . MET A 1 233 ? -9.058 -13.733 15.254 1.00 89.25 233 MET A N 1
ATOM 1728 C CA . MET A 1 233 ? -9.080 -14.516 16.491 1.00 89.25 233 MET A CA 1
ATOM 1729 C C . MET A 1 233 ? -9.026 -13.608 17.718 1.00 89.25 233 MET A C 1
ATOM 1731 O O . MET A 1 233 ? -9.820 -13.785 18.638 1.00 89.25 233 MET A O 1
ATOM 1735 N N . LEU A 1 234 ? -8.129 -12.621 17.744 1.00 88.12 234 LEU A N 1
ATOM 1736 C CA . LEU A 1 234 ? -8.032 -11.684 18.862 1.00 88.12 234 LEU A CA 1
ATOM 1737 C C . LEU A 1 234 ? -9.313 -10.855 19.016 1.00 88.12 234 LEU A C 1
ATOM 1739 O O . LEU A 1 234 ? -9.805 -10.699 20.131 1.00 88.12 234 LEU A O 1
ATOM 1743 N N . LEU A 1 235 ? -9.892 -10.385 17.908 1.00 89.38 235 LEU A N 1
ATOM 1744 C CA . LEU A 1 235 ? -11.155 -9.643 17.910 1.00 89.38 235 LEU A CA 1
ATOM 1745 C C . LEU A 1 235 ? -12.333 -10.495 18.395 1.00 89.38 235 LEU A C 1
ATOM 1747 O O . LEU A 1 235 ? -13.159 -9.990 19.151 1.00 89.38 235 LEU A O 1
ATOM 1751 N N . ALA A 1 236 ? -12.388 -11.779 18.031 1.00 89.56 236 ALA A N 1
ATOM 1752 C CA . ALA A 1 236 ? -13.415 -12.699 18.521 1.00 89.56 236 ALA A CA 1
ATOM 1753 C C . ALA A 1 236 ? -13.354 -12.884 20.048 1.00 89.56 236 ALA A C 1
ATOM 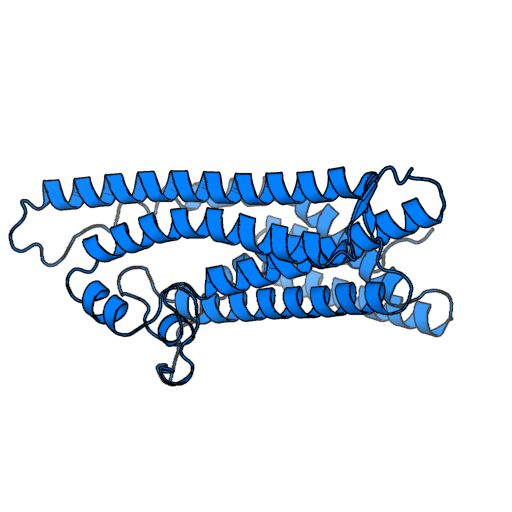1755 O O . ALA A 1 236 ? -14.393 -12.964 20.699 1.00 89.56 236 ALA A O 1
ATOM 1756 N N . HIS A 1 237 ? -12.148 -12.908 20.628 1.00 87.44 237 HIS A N 1
ATOM 1757 C CA . HIS A 1 237 ? -11.970 -12.983 22.081 1.00 87.44 237 HIS A CA 1
ATOM 1758 C C . HIS A 1 237 ? -12.223 -11.640 22.779 1.00 87.44 237 HIS A C 1
ATOM 1760 O O . HIS A 1 237 ? -12.759 -11.621 23.885 1.00 87.44 237 HIS A O 1
ATOM 1766 N N . ALA A 1 238 ? -11.828 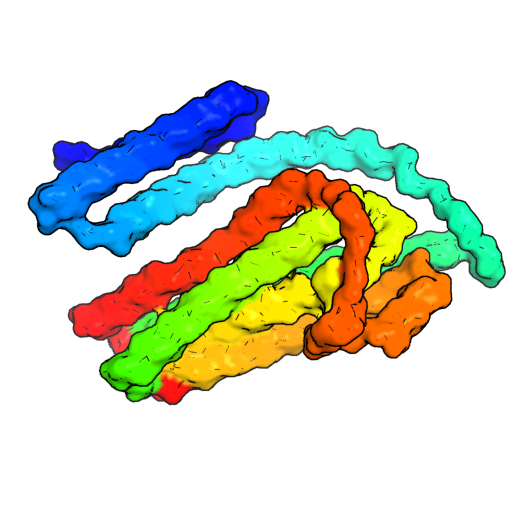-10.523 22.162 1.00 86.44 238 ALA A N 1
ATOM 1767 C CA . ALA A 1 238 ? -11.967 -9.187 22.740 1.00 86.44 238 ALA A CA 1
ATOM 1768 C C . ALA A 1 238 ? -13.411 -8.653 22.685 1.00 86.44 238 ALA A C 1
ATOM 1770 O O . ALA A 1 238 ? -13.825 -7.924 23.583 1.00 86.44 238 ALA A O 1
ATOM 1771 N N . PHE A 1 239 ? -14.179 -9.029 21.657 1.00 87.94 239 PHE A N 1
ATOM 1772 C CA . PHE A 1 239 ? -15.549 -8.563 21.417 1.00 87.94 239 PHE A CA 1
ATOM 1773 C C . PHE A 1 239 ? -16.502 -9.744 21.153 1.00 87.94 239 PHE A C 1
ATOM 1775 O O . PHE A 1 239 ? -17.024 -9.881 20.036 1.00 87.94 239 PHE A O 1
ATOM 1782 N N . PRO A 1 240 ? -16.738 -10.612 22.156 1.00 85.31 240 PRO A N 1
ATOM 1783 C CA . PRO A 1 240 ? -17.574 -11.797 21.986 1.00 85.31 240 PRO A CA 1
ATOM 1784 C C . PRO A 1 240 ? -18.997 -11.409 21.556 1.00 85.31 240 PRO A C 1
ATOM 1786 O O . PRO A 1 240 ? -19.576 -10.447 22.062 1.00 85.31 240 PRO A O 1
ATOM 1789 N N . GLY A 1 241 ? -19.565 -12.137 20.590 1.00 88.88 241 GLY A N 1
ATOM 1790 C CA . GLY A 1 241 ? -20.893 -11.873 20.020 1.00 88.88 241 GLY A CA 1
ATOM 1791 C C . GLY A 1 241 ? -20.938 -10.710 19.020 1.00 88.88 241 GLY A C 1
ATOM 1792 O O . GLY A 1 241 ? -21.435 -10.884 17.907 1.00 88.88 241 GLY A O 1
ATOM 1793 N N . ALA A 1 242 ? -20.370 -9.548 19.357 1.00 90.81 242 ALA A N 1
ATOM 1794 C CA . ALA A 1 242 ? -20.330 -8.390 18.456 1.00 90.81 242 ALA A CA 1
ATOM 1795 C C . ALA A 1 242 ? -19.490 -8.669 17.196 1.00 90.81 242 ALA A C 1
ATOM 1797 O O . ALA A 1 242 ? -19.918 -8.373 16.077 1.00 90.81 242 ALA A O 1
ATOM 1798 N N . PHE A 1 243 ? -18.320 -9.297 17.359 1.00 93.00 243 PHE A N 1
ATOM 1799 C CA . PHE A 1 243 ? -17.482 -9.671 16.223 1.00 93.00 243 PHE A CA 1
ATOM 1800 C C . PHE A 1 243 ? -18.110 -10.779 15.364 1.00 93.00 243 PHE A C 1
ATOM 1802 O O . PHE A 1 243 ? -17.957 -10.758 14.145 1.00 93.00 243 PHE A O 1
ATOM 1809 N N . ASP A 1 244 ? -18.862 -11.710 15.958 1.00 92.94 244 ASP A N 1
ATOM 1810 C CA . ASP A 1 244 ? -19.566 -12.755 15.206 1.00 92.94 244 ASP A CA 1
ATOM 1811 C C . ASP A 1 244 ? -20.677 -12.178 14.327 1.00 92.94 244 ASP A C 1
ATOM 1813 O O . ASP A 1 244 ? -20.769 -12.520 13.145 1.00 92.94 244 ASP A O 1
ATOM 1817 N N . ALA A 1 245 ? -21.471 -11.248 14.866 1.00 93.69 245 ALA A N 1
ATOM 1818 C CA . ALA A 1 245 ? -22.477 -10.525 14.092 1.00 93.69 245 ALA A CA 1
ATOM 1819 C C . ALA A 1 245 ? -21.835 -9.763 12.918 1.00 93.69 245 ALA A C 1
ATOM 1821 O O . ALA A 1 245 ? -22.281 -9.877 11.775 1.00 93.69 245 ALA A O 1
ATOM 1822 N N . TYR A 1 246 ? -20.731 -9.058 13.178 1.00 94.56 246 TYR A N 1
ATOM 1823 C CA . TYR A 1 246 ? -19.975 -8.343 12.151 1.00 94.56 246 TYR A CA 1
ATOM 1824 C C . TYR A 1 246 ? -19.384 -9.280 11.084 1.00 94.56 246 TYR A C 1
ATOM 1826 O O . TYR A 1 246 ? -19.489 -9.011 9.887 1.00 94.56 246 TYR A O 1
ATOM 1834 N N . ARG A 1 247 ? -18.818 -10.421 11.496 1.00 94.69 247 ARG A N 1
ATOM 1835 C CA . ARG A 1 247 ? -18.260 -11.450 10.606 1.00 94.69 247 ARG A CA 1
ATOM 1836 C C . ARG A 1 247 ? -19.298 -12.044 9.657 1.00 94.69 247 ARG A C 1
ATOM 1838 O O . ARG A 1 247 ? -18.949 -12.336 8.513 1.00 94.69 247 ARG A O 1
ATOM 1845 N N . ASN A 1 248 ? -20.536 -12.206 10.117 1.00 93.75 248 ASN A N 1
ATOM 1846 C CA . ASN A 1 248 ? -21.638 -12.718 9.303 1.00 93.75 248 ASN A CA 1
ATOM 1847 C C . ASN A 1 248 ? -22.186 -11.664 8.326 1.00 93.75 248 ASN A C 1
ATOM 1849 O O . ASN A 1 248 ? -22.623 -12.011 7.230 1.00 93.75 248 ASN A O 1
ATOM 1853 N N . ALA A 1 249 ? -22.147 -10.383 8.699 1.00 93.25 249 ALA A N 1
ATOM 1854 C CA . ALA A 1 249 ? -22.660 -9.292 7.873 1.00 93.25 249 ALA A CA 1
ATOM 1855 C C . ALA A 1 249 ? -21.676 -8.843 6.776 1.00 93.25 249 ALA A C 1
ATOM 1857 O O . ALA A 1 249 ? -22.094 -8.549 5.650 1.00 93.25 249 ALA A O 1
ATOM 1858 N N . VAL A 1 250 ? -20.374 -8.803 7.088 1.00 96.00 250 VAL A N 1
ATOM 1859 C CA . VAL A 1 250 ? -19.354 -8.152 6.251 1.00 96.00 250 VAL A CA 1
ATOM 1860 C C . VAL A 1 250 ? -18.346 -9.167 5.687 1.00 96.00 250 VAL A C 1
ATOM 1862 O O . VAL A 1 250 ? -17.744 -9.949 6.436 1.00 96.00 250 VAL A O 1
ATOM 1865 N N . PRO A 1 251 ? -18.104 -9.175 4.360 1.00 94.94 251 PRO A N 1
ATOM 1866 C CA . PRO A 1 251 ? -17.147 -10.086 3.739 1.00 94.94 251 PRO A CA 1
ATOM 1867 C C . PRO A 1 251 ? -15.710 -9.814 4.198 1.00 94.94 251 PRO A C 1
ATOM 1869 O O . PRO A 1 251 ? -15.348 -8.718 4.622 1.00 94.94 251 PRO A O 1
ATOM 1872 N N . ARG A 1 252 ? -14.857 -10.838 4.102 1.00 94.12 252 ARG A N 1
ATOM 1873 C CA . ARG A 1 252 ? -13.498 -10.778 4.655 1.00 94.12 252 ARG A CA 1
ATOM 1874 C C . ARG A 1 252 ? -12.559 -9.832 3.901 1.00 94.12 252 ARG A C 1
ATOM 1876 O O . ARG A 1 252 ? -11.800 -9.116 4.546 1.00 94.12 252 ARG A O 1
ATOM 1883 N N . PHE A 1 253 ? -12.594 -9.870 2.566 1.00 91.69 253 PHE A N 1
ATOM 1884 C CA . PHE A 1 253 ? -11.687 -9.117 1.689 1.00 91.69 253 PHE A CA 1
ATOM 1885 C C . PHE A 1 253 ? -12.439 -8.395 0.568 1.00 91.69 253 PHE A C 1
ATOM 1887 O O . PHE A 1 253 ? -12.340 -7.176 0.471 1.00 91.69 253 PHE A O 1
ATOM 1894 N N . VAL A 1 254 ? -13.213 -9.118 -0.248 1.00 90.88 254 VAL A N 1
ATOM 1895 C CA . VAL A 1 254 ? -13.947 -8.540 -1.387 1.00 90.88 254 VAL A CA 1
ATOM 1896 C C . VAL A 1 254 ? -15.033 -7.584 -0.877 1.00 90.88 254 VAL A C 1
ATOM 1898 O O . VAL A 1 254 ? -15.916 -8.044 -0.156 1.00 90.88 254 VAL A O 1
ATOM 1901 N N . PRO A 1 255 ? -14.986 -6.281 -1.209 1.00 87.31 255 PRO A N 1
ATOM 1902 C CA . PRO A 1 255 ? -15.899 -5.299 -0.640 1.00 87.31 255 PRO A CA 1
ATOM 1903 C C . PRO A 1 255 ? -17.329 -5.476 -1.163 1.00 87.31 255 PRO A C 1
ATOM 1905 O O . PRO A 1 255 ? -17.557 -5.577 -2.367 1.00 87.31 255 PRO A O 1
ATOM 1908 N N . ARG A 1 256 ? -18.311 -5.454 -0.257 1.00 90.69 256 ARG A N 1
ATOM 1909 C CA . ARG A 1 256 ? -19.741 -5.410 -0.591 1.00 90.69 256 ARG A CA 1
ATOM 1910 C C . ARG A 1 256 ? -20.225 -3.962 -0.556 1.00 90.69 256 ARG A C 1
ATOM 1912 O O . ARG A 1 256 ? -20.574 -3.451 0.502 1.00 90.69 256 ARG A O 1
ATOM 1919 N N . LEU A 1 257 ? -20.271 -3.316 -1.723 1.00 87.94 257 LEU A N 1
ATOM 1920 C CA . LEU A 1 257 ? -20.600 -1.886 -1.857 1.00 87.94 257 LEU A CA 1
ATOM 1921 C C . LEU A 1 257 ? -21.987 -1.507 -1.310 1.00 87.94 257 LEU A C 1
ATOM 1923 O O . LEU A 1 257 ? -22.161 -0.402 -0.809 1.00 87.94 257 LEU A O 1
ATOM 1927 N N . SER A 1 258 ? -22.952 -2.430 -1.337 1.00 87.00 258 SER A N 1
ATOM 1928 C CA . SER A 1 258 ? -24.303 -2.207 -0.802 1.00 87.00 258 SER A CA 1
ATOM 1929 C C . SER A 1 258 ? -24.375 -2.143 0.730 1.00 87.00 258 SER A C 1
ATOM 1931 O O . SER A 1 258 ? -25.427 -1.820 1.264 1.00 87.00 258 SER A O 1
ATOM 1933 N N . GLY A 1 259 ? -23.295 -2.493 1.440 1.00 85.19 259 GLY A N 1
ATOM 1934 C CA . GLY A 1 259 ? -23.234 -2.504 2.906 1.00 85.19 259 GLY A CA 1
ATOM 1935 C C . GLY A 1 259 ? -22.749 -1.197 3.537 1.00 85.19 259 GLY A C 1
ATOM 1936 O O . GLY A 1 259 ? -22.553 -1.157 4.752 1.00 85.19 259 GLY A O 1
ATOM 1937 N N . TRP A 1 260 ? -22.519 -0.153 2.731 1.00 90.06 260 TRP A N 1
ATOM 1938 C CA . TRP A 1 260 ? -21.962 1.111 3.206 1.00 90.06 260 TRP A CA 1
ATOM 1939 C C . TRP A 1 260 ? -22.820 1.745 4.306 1.00 90.06 260 TRP A C 1
ATOM 1941 O O . TRP A 1 260 ? -23.988 2.064 4.088 1.00 90.06 260 TRP A O 1
ATOM 1951 N N . HIS A 1 261 ? -22.206 1.994 5.458 1.00 87.69 261 HIS A N 1
ATOM 1952 C CA . HIS A 1 261 ? -22.749 2.858 6.501 1.00 87.69 261 HIS A CA 1
ATOM 1953 C C . HIS A 1 261 ? -21.608 3.589 7.217 1.00 87.69 261 HIS A C 1
ATOM 1955 O O . HIS A 1 261 ? -20.486 3.086 7.305 1.00 87.69 261 HIS A O 1
ATOM 1961 N N . SER A 1 262 ? -21.882 4.813 7.660 1.00 87.88 262 SER A N 1
ATOM 1962 C CA . SER A 1 262 ? -20.956 5.661 8.408 1.00 87.88 262 SER A CA 1
ATOM 1963 C C . SER A 1 262 ? -21.753 6.585 9.314 1.00 87.88 262 SER A C 1
ATOM 1965 O O . SER A 1 262 ? -22.826 7.051 8.927 1.00 87.88 262 SER A O 1
ATOM 1967 N N . ASP A 1 263 ? -21.187 6.910 10.470 1.00 83.00 263 ASP A N 1
ATOM 1968 C CA . ASP A 1 263 ? -21.697 7.978 11.322 1.00 83.00 263 ASP A CA 1
ATOM 1969 C C . ASP A 1 263 ? -21.542 9.342 10.627 1.00 83.00 263 ASP A C 1
ATOM 1971 O O . ASP A 1 263 ? -20.694 9.512 9.741 1.00 83.00 263 ASP A O 1
ATOM 1975 N N . ALA A 1 264 ? -22.373 10.313 11.024 1.00 78.25 264 ALA A N 1
ATOM 1976 C CA . ALA A 1 264 ? -22.378 11.662 10.451 1.00 78.25 264 ALA A CA 1
ATOM 1977 C C . ALA A 1 264 ? -21.080 12.434 10.742 1.00 78.25 264 ALA A C 1
ATOM 1979 O O . ALA A 1 264 ? -20.643 13.252 9.933 1.00 78.25 264 ALA A O 1
ATOM 1980 N N . GLU A 1 265 ? -20.447 12.144 11.878 1.00 79.94 265 GLU A N 1
ATOM 1981 C CA . GLU A 1 265 ? -19.186 12.739 12.301 1.00 79.94 265 GLU A CA 1
ATOM 1982 C C . GLU A 1 265 ? -18.196 11.640 12.682 1.00 79.94 265 GLU A C 1
ATOM 1984 O O . GLU A 1 265 ? -18.544 10.674 13.359 1.00 79.94 265 GLU A O 1
ATOM 1989 N N . VAL A 1 266 ? -16.941 11.793 12.256 1.00 80.38 266 VAL A N 1
ATOM 1990 C CA . VAL A 1 266 ? -15.871 10.832 12.539 1.00 80.38 266 VAL A CA 1
ATOM 1991 C C . VAL A 1 266 ? -14.711 11.563 13.197 1.00 80.38 266 VAL A C 1
ATOM 1993 O O . VAL A 1 266 ? -14.147 12.502 12.633 1.00 80.38 266 VAL A O 1
ATOM 1996 N N . ALA A 1 267 ? -14.316 11.111 14.386 1.00 81.62 267 ALA A N 1
ATOM 1997 C CA . ALA A 1 267 ? -13.118 11.608 15.048 1.00 81.62 267 ALA A CA 1
ATOM 1998 C C . ALA A 1 267 ? -11.864 11.110 14.309 1.00 81.62 267 ALA A C 1
ATOM 2000 O O . ALA A 1 267 ? -11.627 9.907 14.202 1.00 81.62 267 ALA A O 1
ATOM 2001 N N . VAL A 1 268 ? -11.033 12.033 13.816 1.00 84.69 268 VAL A N 1
ATOM 2002 C CA . VAL A 1 268 ? -9.838 11.708 13.022 1.00 84.69 268 VAL A CA 1
ATOM 2003 C C . VAL A 1 268 ? -8.557 11.985 13.805 1.00 84.69 268 VAL A C 1
ATOM 2005 O O . VAL A 1 268 ? -8.360 13.058 14.370 1.00 84.69 268 VAL A O 1
ATOM 2008 N N . SER A 1 269 ? -7.618 11.038 13.754 1.00 85.88 269 SER A N 1
ATOM 2009 C CA . SER A 1 269 ? -6.259 11.226 14.271 1.00 85.88 269 SER A CA 1
ATOM 2010 C C . SER A 1 269 ? -5.293 11.637 13.161 1.00 85.88 269 SER A C 1
ATOM 2012 O O . SER A 1 269 ? -4.835 10.812 12.364 1.00 85.88 269 SER A O 1
ATOM 2014 N N . LEU A 1 270 ? -4.918 12.919 13.140 1.00 87.19 270 LEU A N 1
ATOM 2015 C CA . LEU A 1 270 ? -3.898 13.442 12.221 1.00 87.19 270 LEU A CA 1
ATOM 2016 C C . LEU A 1 270 ? -2.526 12.756 12.386 1.00 87.19 270 LEU A C 1
ATOM 2018 O O . LEU A 1 270 ? -1.885 12.468 11.372 1.00 87.19 270 LEU A O 1
ATOM 2022 N N . PRO A 1 271 ? -2.054 12.427 13.610 1.00 88.56 271 PRO A N 1
ATOM 2023 C CA . PRO A 1 271 ? -0.816 11.669 13.771 1.00 88.56 271 PRO A CA 1
ATOM 2024 C C . PRO A 1 271 ? -0.877 10.267 13.157 1.00 88.56 271 PRO A C 1
ATOM 2026 O O . PRO A 1 271 ? 0.129 9.799 12.620 1.00 88.56 271 PRO A O 1
ATOM 2029 N N . ALA A 1 272 ? -2.030 9.590 13.234 1.00 83.31 272 ALA A N 1
ATOM 2030 C CA . ALA A 1 272 ? -2.223 8.285 12.605 1.00 83.31 272 ALA A CA 1
ATOM 2031 C C . ALA A 1 272 ? -2.200 8.405 11.079 1.00 83.31 272 ALA A C 1
ATOM 2033 O O . ALA A 1 272 ? -1.446 7.685 10.427 1.00 83.31 272 ALA A O 1
ATOM 2034 N N . LEU A 1 273 ? -2.920 9.383 10.522 1.00 85.50 273 LEU A N 1
ATOM 2035 C CA . LEU A 1 273 ? -2.897 9.675 9.090 1.00 85.50 273 LEU A CA 1
ATOM 2036 C C . LEU A 1 273 ? -1.473 9.978 8.592 1.00 85.50 273 LEU A C 1
ATOM 2038 O O . LEU A 1 273 ? -1.012 9.386 7.619 1.00 85.50 273 LEU A O 1
ATOM 2042 N N . GLY A 1 274 ? -0.729 10.831 9.302 1.00 85.44 274 GLY A N 1
ATOM 2043 C CA . GLY A 1 274 ? 0.658 11.160 8.963 1.00 85.44 274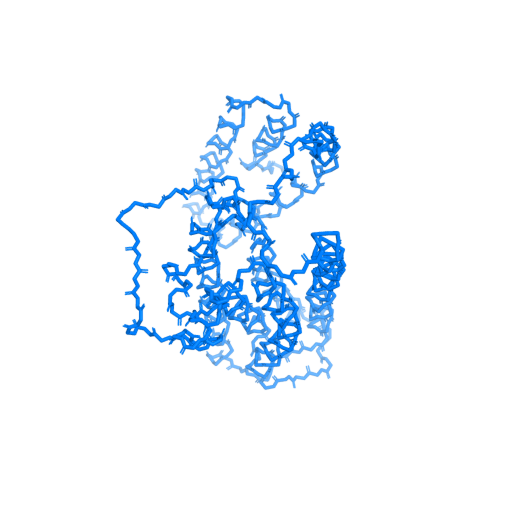 GLY A CA 1
ATOM 2044 C C . GLY A 1 274 ? 1.638 9.988 9.117 1.00 85.44 274 GLY A C 1
ATOM 2045 O O . GLY A 1 274 ? 2.694 9.983 8.485 1.00 85.44 274 GLY A O 1
ATOM 2046 N N . ARG A 1 275 ? 1.335 8.985 9.952 1.00 86.62 275 ARG A N 1
ATOM 2047 C CA . ARG A 1 275 ? 2.070 7.706 9.975 1.00 86.62 275 ARG A CA 1
ATOM 2048 C C . ARG A 1 275 ? 1.739 6.871 8.742 1.00 86.62 275 ARG A C 1
ATOM 2050 O O . ARG A 1 275 ? 2.665 6.466 8.056 1.00 86.62 275 ARG A O 1
ATOM 2057 N N . THR A 1 276 ? 0.462 6.709 8.403 1.00 85.19 276 THR A N 1
ATOM 2058 C CA . THR A 1 276 ? 0.039 5.954 7.213 1.00 85.19 276 THR A CA 1
ATOM 2059 C C . THR A 1 276 ? 0.613 6.529 5.920 1.00 85.19 276 THR A C 1
ATOM 2061 O O . THR A 1 276 ? 1.086 5.766 5.083 1.00 85.19 276 THR A O 1
ATOM 2064 N N . LEU A 1 277 ? 0.634 7.858 5.768 1.00 84.88 277 LEU A N 1
ATOM 2065 C CA . LEU A 1 277 ? 1.242 8.510 4.604 1.00 84.88 277 LEU A CA 1
ATOM 2066 C C . LEU A 1 277 ? 2.761 8.289 4.539 1.00 84.88 277 LEU A C 1
ATOM 2068 O O . LEU A 1 277 ? 3.295 8.037 3.464 1.00 84.88 277 LEU A O 1
ATOM 2072 N N . ARG A 1 278 ? 3.463 8.323 5.681 1.00 86.75 278 ARG A N 1
ATOM 2073 C CA . ARG A 1 278 ? 4.901 8.002 5.736 1.00 86.75 278 ARG A CA 1
ATOM 2074 C C . ARG A 1 278 ? 5.180 6.536 5.413 1.00 86.75 278 ARG A C 1
ATOM 2076 O O . ARG A 1 278 ? 6.101 6.254 4.658 1.00 86.75 278 ARG A O 1
ATOM 2083 N N . ASP A 1 279 ? 4.356 5.626 5.918 1.00 84.19 279 ASP A N 1
ATOM 2084 C CA . ASP A 1 279 ? 4.437 4.192 5.614 1.00 84.19 279 ASP A CA 1
ATOM 2085 C C . ASP A 1 279 ? 4.123 3.891 4.137 1.00 84.19 279 ASP A C 1
ATOM 2087 O O . ASP A 1 279 ? 4.485 2.830 3.631 1.00 84.19 279 ASP A O 1
ATOM 2091 N N . ALA A 1 280 ? 3.458 4.816 3.442 1.00 83.56 280 ALA A N 1
ATOM 2092 C CA . ALA A 1 280 ? 3.193 4.760 2.009 1.00 83.56 280 ALA A CA 1
ATOM 2093 C C . ALA A 1 280 ? 4.346 5.307 1.143 1.00 83.56 280 ALA A C 1
ATOM 2095 O O . ALA A 1 280 ? 4.366 5.042 -0.056 1.00 83.56 280 ALA A O 1
ATOM 2096 N N . LEU A 1 281 ? 5.335 6.012 1.709 1.00 84.00 281 LEU A N 1
ATOM 2097 C CA . LEU A 1 281 ? 6.463 6.557 0.937 1.00 84.00 281 LEU A CA 1
ATOM 2098 C C . LEU A 1 281 ? 7.240 5.511 0.130 1.00 84.00 281 LEU A C 1
ATOM 2100 O O . LEU A 1 281 ? 7.556 5.800 -1.022 1.00 84.00 281 LEU A O 1
ATOM 2104 N N . PRO A 1 282 ? 7.502 4.294 0.646 1.00 85.06 282 PRO A N 1
ATOM 2105 C CA . PRO A 1 282 ? 8.157 3.258 -0.148 1.00 85.06 282 PRO A CA 1
ATOM 2106 C C . PRO A 1 282 ? 7.388 2.875 -1.422 1.00 85.06 282 PRO A C 1
ATOM 2108 O O . PRO A 1 282 ? 8.006 2.476 -2.400 1.00 85.06 282 PRO A O 1
ATOM 2111 N N . TYR A 1 283 ? 6.059 3.033 -1.441 1.00 87.75 283 TYR A N 1
ATOM 2112 C CA . TYR A 1 283 ? 5.234 2.740 -2.617 1.00 87.75 283 TYR A CA 1
ATOM 2113 C C . TYR A 1 283 ? 5.494 3.772 -3.717 1.00 87.75 283 TYR A C 1
ATOM 2115 O O . TYR A 1 283 ? 5.623 3.414 -4.881 1.00 87.75 283 TYR A O 1
ATOM 2123 N N . LEU A 1 284 ? 5.623 5.050 -3.343 1.00 86.31 284 LEU A N 1
ATOM 2124 C CA . LEU A 1 284 ? 5.980 6.121 -4.277 1.00 86.31 284 LEU A CA 1
ATOM 2125 C C . LEU A 1 284 ? 7.439 6.029 -4.721 1.00 86.31 284 LEU A C 1
ATOM 2127 O O . LEU A 1 284 ? 7.745 6.386 -5.852 1.00 86.31 284 LEU A O 1
ATOM 2131 N N . LEU A 1 285 ? 8.329 5.539 -3.850 1.00 87.44 285 LEU A N 1
ATOM 2132 C CA . LEU A 1 285 ? 9.737 5.321 -4.180 1.00 87.44 285 LEU A CA 1
ATOM 2133 C C . LEU A 1 285 ? 9.922 4.230 -5.243 1.00 87.44 285 LEU A C 1
ATOM 2135 O O . LEU A 1 285 ? 10.893 4.295 -5.988 1.00 87.44 285 LEU A O 1
ATOM 2139 N N . ALA A 1 286 ? 8.995 3.272 -5.347 1.00 85.31 286 ALA A N 1
ATOM 2140 C CA . ALA A 1 286 ? 9.037 2.255 -6.392 1.00 85.31 286 ALA A CA 1
ATOM 2141 C C . ALA A 1 286 ? 9.056 2.882 -7.794 1.00 85.31 286 ALA A C 1
ATOM 2143 O O . ALA A 1 286 ? 9.890 2.490 -8.601 1.00 85.31 286 ALA A O 1
ATOM 2144 N N . LEU A 1 287 ? 8.212 3.893 -8.048 1.00 84.75 287 LEU A N 1
ATOM 2145 C CA . LEU A 1 287 ? 8.064 4.524 -9.368 1.00 84.75 287 LEU A CA 1
ATOM 2146 C C . LEU A 1 287 ? 9.419 4.942 -9.968 1.00 84.75 287 LEU A C 1
ATOM 2148 O O . LEU A 1 287 ? 9.814 4.397 -10.994 1.00 84.75 287 LEU A O 1
ATOM 2152 N N . PRO A 1 288 ? 10.196 5.840 -9.336 1.00 87.62 288 PRO A N 1
ATOM 2153 C CA . PRO A 1 288 ? 11.443 6.272 -9.937 1.00 87.62 288 PRO A CA 1
ATOM 2154 C C . PRO A 1 288 ? 12.603 5.279 -9.758 1.00 87.62 288 PRO A C 1
ATOM 2156 O O . PRO A 1 288 ? 13.609 5.399 -10.449 1.00 87.62 288 PRO A O 1
ATOM 2159 N N . VAL A 1 289 ? 12.507 4.317 -8.830 1.00 87.69 289 VAL A N 1
ATOM 2160 C CA . VAL A 1 289 ? 13.513 3.250 -8.712 1.00 87.69 289 VAL A CA 1
ATOM 2161 C C . VAL A 1 289 ? 13.442 2.327 -9.923 1.00 87.69 289 VAL A C 1
ATOM 2163 O O . VAL A 1 289 ? 14.483 2.031 -10.500 1.00 87.69 289 VAL A O 1
ATOM 2166 N N . PHE A 1 290 ? 12.245 1.896 -10.323 1.00 88.06 290 PHE A N 1
ATOM 2167 C CA . PHE A 1 290 ? 12.092 1.024 -11.486 1.00 88.06 290 PHE A CA 1
ATOM 2168 C C . PHE A 1 290 ? 12.372 1.754 -12.801 1.00 88.06 290 PHE A C 1
ATOM 2170 O O . PHE A 1 290 ? 13.125 1.220 -13.608 1.00 88.06 290 PHE A O 1
ATOM 2177 N N . GLU A 1 291 ? 11.927 3.005 -12.945 1.00 87.19 291 GLU A N 1
ATOM 2178 C CA . GLU A 1 291 ? 12.312 3.874 -14.070 1.00 87.19 291 GLU A CA 1
ATOM 2179 C C . GLU A 1 291 ? 13.844 3.989 -14.201 1.00 87.19 291 GLU A C 1
ATOM 2181 O O . GLU A 1 291 ? 14.407 3.871 -15.286 1.00 87.19 291 GLU A O 1
ATOM 2186 N N . LEU A 1 292 ? 14.561 4.180 -13.084 1.00 86.06 292 LEU A N 1
ATOM 2187 C CA . LEU A 1 292 ? 16.024 4.238 -13.104 1.00 86.06 292 LEU A CA 1
ATOM 2188 C C . LEU A 1 292 ? 16.641 2.906 -13.555 1.00 86.06 292 LEU A C 1
ATOM 2190 O O . LEU A 1 292 ? 17.604 2.911 -14.319 1.00 86.06 292 LEU A O 1
ATOM 2194 N N . ILE A 1 293 ? 16.117 1.775 -13.077 1.00 87.62 293 ILE A N 1
ATOM 2195 C CA . ILE A 1 293 ? 16.591 0.445 -13.481 1.00 87.62 293 ILE A CA 1
ATOM 2196 C C . ILE A 1 293 ? 16.386 0.244 -14.983 1.00 87.62 293 ILE A C 1
ATOM 2198 O O . ILE A 1 293 ? 17.319 -0.187 -15.661 1.00 87.62 293 ILE A O 1
ATOM 2202 N N . GLU A 1 294 ? 15.217 0.602 -15.509 1.00 86.56 294 GLU A N 1
ATOM 2203 C CA . GLU A 1 294 ? 14.911 0.502 -16.935 1.00 86.56 294 GLU A CA 1
ATOM 2204 C C . GLU A 1 294 ? 15.864 1.368 -17.772 1.00 86.56 294 GLU A C 1
ATOM 2206 O O . GLU A 1 294 ? 16.476 0.878 -18.722 1.00 86.56 294 GLU A O 1
ATOM 2211 N N . GLN A 1 295 ? 16.093 2.624 -17.373 1.00 85.19 295 GLN A N 1
ATOM 2212 C CA . GLN A 1 295 ? 17.042 3.510 -18.056 1.00 85.19 295 GLN A CA 1
ATOM 2213 C C . GLN A 1 295 ? 18.471 2.949 -18.052 1.00 85.19 295 GLN A C 1
ATOM 2215 O O . GLN A 1 295 ? 19.179 3.044 -19.057 1.00 85.19 295 GLN A O 1
ATOM 2220 N N . LEU A 1 296 ? 18.907 2.339 -16.945 1.00 86.88 296 LEU A N 1
ATOM 2221 C CA . LEU A 1 296 ? 20.221 1.697 -16.849 1.00 86.88 296 LEU A CA 1
ATOM 2222 C C . LEU A 1 296 ? 20.326 0.448 -17.741 1.00 86.88 296 LEU A C 1
ATOM 2224 O O . LEU A 1 296 ? 21.381 0.216 -18.336 1.00 86.88 296 LEU A O 1
ATOM 2228 N N . GLN A 1 297 ? 19.253 -0.335 -17.865 1.00 88.06 297 GLN A N 1
ATOM 2229 C CA . GLN A 1 297 ? 19.185 -1.468 -18.793 1.00 88.06 297 GLN A CA 1
ATOM 2230 C C . GLN A 1 297 ? 19.202 -0.997 -20.253 1.00 88.06 297 GLN A C 1
ATOM 2232 O O . GLN A 1 297 ? 19.962 -1.530 -21.061 1.00 88.06 297 GLN A O 1
ATOM 2237 N N . PHE A 1 298 ? 18.431 0.042 -20.591 1.00 84.62 298 PHE A N 1
ATOM 2238 C CA . PHE A 1 298 ? 18.384 0.621 -21.936 1.00 84.62 298 PHE A CA 1
ATOM 2239 C C . PHE A 1 298 ? 19.731 1.223 -22.360 1.00 84.62 298 PHE A C 1
ATOM 2241 O O . PHE A 1 298 ? 20.157 1.061 -23.501 1.00 84.62 298 PHE A O 1
ATOM 2248 N N . ALA A 1 299 ? 20.445 1.861 -21.427 1.00 87.75 299 ALA A N 1
ATOM 2249 C CA . ALA A 1 299 ? 21.794 2.378 -21.650 1.00 87.75 299 ALA A CA 1
ATOM 2250 C C . ALA A 1 299 ? 22.866 1.276 -21.790 1.00 87.75 299 ALA A C 1
ATOM 2252 O O . ALA A 1 299 ? 24.029 1.588 -22.044 1.00 87.75 299 ALA A O 1
ATOM 2253 N N . GLY A 1 300 ? 22.509 0.001 -21.591 1.00 87.44 300 GLY A N 1
ATOM 2254 C CA . GLY A 1 300 ? 23.443 -1.126 -21.621 1.00 87.44 300 GLY A CA 1
ATOM 2255 C C . GLY A 1 300 ? 24.379 -1.196 -20.410 1.00 87.44 300 GLY A C 1
ATOM 2256 O O . GLY A 1 300 ? 25.358 -1.937 -20.441 1.00 87.44 300 GLY A O 1
ATOM 2257 N N . LEU A 1 301 ? 24.098 -0.436 -19.343 1.00 88.44 301 LEU A N 1
ATOM 2258 C CA . LEU A 1 301 ? 24.881 -0.444 -18.102 1.00 88.44 301 LEU A CA 1
ATOM 2259 C C . LEU A 1 301 ? 24.530 -1.636 -17.202 1.00 88.44 301 LEU A C 1
ATOM 2261 O O . LEU A 1 301 ? 25.359 -2.056 -16.395 1.00 88.44 301 LEU A O 1
ATOM 2265 N N . LEU A 1 302 ? 23.317 -2.180 -17.340 1.00 88.44 302 LEU A N 1
ATOM 2266 C CA . LEU A 1 302 ? 22.868 -3.389 -16.652 1.00 88.44 302 LEU A CA 1
ATOM 2267 C C . LEU A 1 302 ? 22.542 -4.502 -17.660 1.00 88.44 302 LEU A C 1
ATOM 2269 O O . LEU A 1 302 ? 21.784 -4.262 -18.603 1.00 88.44 302 LEU A O 1
ATOM 2273 N N . PRO A 1 303 ? 23.070 -5.727 -17.474 1.00 87.19 303 PRO A N 1
ATOM 2274 C CA . PRO A 1 303 ? 22.754 -6.847 -18.349 1.00 87.19 303 PRO A CA 1
ATOM 2275 C C . PRO A 1 303 ? 21.354 -7.403 -18.055 1.00 87.19 303 PRO A C 1
ATOM 2277 O O . PRO A 1 303 ? 21.035 -7.735 -16.914 1.00 87.19 303 PRO A O 1
ATOM 2280 N N . VAL A 1 304 ? 20.539 -7.580 -19.098 1.00 87.50 304 VAL A N 1
ATOM 2281 C CA . VAL A 1 304 ? 19.233 -8.256 -19.003 1.00 87.50 304 VAL A CA 1
ATOM 2282 C C . VAL A 1 304 ? 19.418 -9.745 -19.296 1.00 87.50 304 VAL A C 1
ATOM 2284 O O . VAL A 1 304 ? 19.640 -10.133 -20.441 1.00 87.50 304 VAL A O 1
ATOM 2287 N N . LEU A 1 305 ? 19.336 -10.577 -18.257 1.00 87.62 305 LEU A N 1
ATOM 2288 C CA . LEU A 1 305 ? 19.560 -12.026 -18.329 1.00 87.62 305 LEU A CA 1
ATOM 2289 C C . LEU A 1 305 ? 18.277 -12.817 -18.620 1.00 87.62 305 LEU A C 1
ATOM 2291 O O . LEU A 1 305 ? 18.331 -13.884 -19.225 1.00 87.62 305 LEU A O 1
ATOM 2295 N N . LEU A 1 306 ? 17.124 -12.305 -18.185 1.00 87.81 306 LEU A N 1
ATOM 2296 C CA . LEU A 1 306 ? 15.819 -12.951 -18.336 1.00 87.81 306 LEU A CA 1
ATOM 2297 C C . LEU A 1 306 ? 14.753 -11.901 -18.655 1.00 87.81 306 LEU A C 1
ATOM 2299 O O . LEU A 1 306 ? 14.832 -10.775 -18.167 1.00 87.81 306 LEU A O 1
ATOM 2303 N N . ARG A 1 307 ? 13.734 -12.270 -19.440 1.00 85.88 307 ARG A N 1
ATOM 2304 C CA . ARG A 1 307 ? 12.572 -11.409 -19.686 1.00 85.88 307 ARG A CA 1
ATOM 2305 C C . ARG A 1 307 ? 11.267 -12.071 -19.252 1.00 85.88 307 ARG A C 1
ATOM 2307 O O . ARG A 1 307 ? 11.003 -13.211 -19.632 1.00 85.88 307 ARG A O 1
ATOM 2314 N N . LEU A 1 308 ? 10.435 -11.353 -18.502 1.00 82.75 308 LEU A N 1
ATOM 2315 C CA . LEU A 1 308 ? 9.1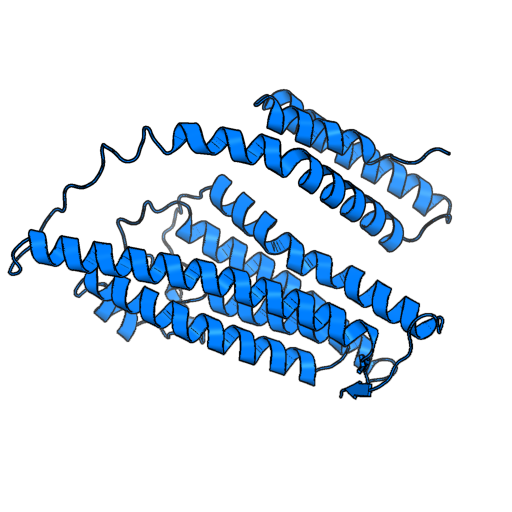41 -11.837 -18.004 1.00 82.75 308 LEU A CA 1
ATOM 2316 C C . LEU A 1 308 ? 7.957 -11.217 -18.769 1.00 82.75 308 LEU A C 1
ATOM 2318 O O . LEU A 1 308 ? 8.069 -10.068 -19.192 1.00 82.75 308 LEU A O 1
ATOM 2322 N N . PRO A 1 309 ? 6.849 -11.958 -18.966 1.00 76.44 309 PRO A N 1
ATOM 2323 C CA . PRO A 1 309 ? 5.653 -11.462 -19.653 1.00 76.44 309 PRO A CA 1
ATOM 2324 C C . PRO A 1 309 ? 4.862 -10.423 -18.847 1.00 76.44 309 PRO A C 1
ATOM 2326 O O . PRO A 1 309 ? 4.825 -10.506 -17.597 1.00 76.44 309 PRO A O 1
#

Organism: NCBI:txid1297885

InterPro domains:
  IPR007318 Phospholipid methyltransferase [PF04191] (173-239)